Protein AF-A0AAV5LL28-F1 (afdb_monomer_lite)

InterPro domains:
  IPR003663 Sugar/inositol transporter [PR00171] (11-30)
  IPR003663 Sugar/inositol transporter [PR00171] (141-151)
  IPR005828 Major facilitator, sugar transporter-like [PF00083] (43-204)
  IPR005829 Sugar transporter, conserved site [PS00217] (16-41)
  IPR020846 Major facilitator superfamily domain [PS50850] (1-212)
  IPR036259 MFS transporter superfamily [G3DSA:1.20.1250.20] (1-43)
  IPR036259 MFS transporter superfamily [G3DSA:1.20.1250.20] (44-212)
  IPR036259 MFS transporter superfamily [SSF103473] (1-207)
  IPR050814 Myo-inositol Transporter [PTHR48020] (42-207)

Secondary structure (DSSP, 8-state):
----SSHHHHHHHHHHHHHHHHHHHHHHHHHHHHTS-GGGTTHHHHHHHHHHHHHHHHHHHHHHHSPPPHHHHHHTT-HHHHHHHHTTTS-HHHHHHHHHHHHHHHHHHHHHTTT--TTHHHH-HHHHHHHHHHHHHHHHHHHTTHHHHHHHHHHHHHHTT---HHHHHHHHHHHHHHHHHHHHHHHHHHHHH-HHHHHHHHHHHHHHHT--

Sequence (212 aa):
MSVAPDPYVLILGRFFVGLGVGVASVTAPIYIAEALPSEVRGTWRCMLGFSAVPAAVIQFVLMLLLPEPPRWLLMKNDKNQVICVLSKIYDLSRLEDEIDHLTAASEEESQKKNEIRYFNVFRIKEIRIAYLAGAGLQAFQQLTGINTVMYYSPTIVQMAGFSSNQLVLLLSLVVAAMNAAETTVGIYLIDHVGWKKLARSSLSGAGYSHYL

Radius of gyration: 23.3 Å; chains: 1; bounding box: 59×39×53 Å

Foldseek 3Di:
DQDDPDPVCVVVVVVVVLVVCVCCLVVVVVVVCVVDDPPCNVVVVVVSCVVVVCVVVVVVVVVVVDDDDLLVCLVVVPVVVSLVNVVVPDPPVCSVVVVVVSNVVSVVSVVVSVPDDPVCCVVPPVSVVVVCVVVVLVVVVVVLVVVVCLVCQLVVVVVVPDPDSVVSVVSSVVVVVVVVVVVVVVVVCCVVPNPVVVSVVVVVVSVVVVVD

pLDDT: mean 71.32, std 11.2, range [33.09, 86.56]

Organism: NCBI:txid152421

Structure (mmCIF, N/CA/C/O backbone):
data_AF-A0AAV5LL28-F1
#
_entry.id   AF-A0AAV5LL28-F1
#
loop_
_atom_site.group_PDB
_atom_site.id
_atom_site.type_symbol
_atom_site.label_atom_id
_atom_site.label_alt_id
_atom_site.label_comp_id
_atom_site.label_asym_id
_atom_site.label_entity_id
_atom_site.label_seq_id
_atom_site.pdbx_PDB_ins_code
_atom_site.Cartn_x
_atom_site.Cartn_y
_atom_site.Cartn_z
_atom_site.occupancy
_atom_site.B_iso_or_equiv
_atom_site.auth_seq_id
_atom_site.auth_comp_id
_atom_site.auth_asym_id
_atom_site.auth_atom_id
_atom_site.pdbx_PDB_model_num
ATOM 1 N N . MET A 1 1 ? -7.578 6.109 11.986 1.00 33.09 1 MET A N 1
ATOM 2 C CA . MET A 1 1 ? -8.185 7.197 11.181 1.00 33.09 1 MET A CA 1
ATOM 3 C C . MET A 1 1 ? -9.214 7.968 12.021 1.00 33.09 1 MET A C 1
ATOM 5 O O . MET A 1 1 ? -10.338 8.162 11.587 1.00 33.09 1 MET A O 1
ATOM 9 N N . SER A 1 2 ? -8.852 8.394 13.237 1.00 33.22 2 SER A N 1
ATOM 10 C CA . SER A 1 2 ? -9.807 8.839 14.273 1.00 33.22 2 SER A CA 1
ATOM 11 C C . SER A 1 2 ? -9.785 10.345 14.573 1.00 33.22 2 SER A C 1
ATOM 13 O O . SER A 1 2 ? -10.426 10.788 15.522 1.00 33.22 2 SER A O 1
ATOM 15 N N . VAL A 1 3 ? -9.110 11.162 13.758 1.00 39.91 3 VAL A N 1
ATOM 16 C CA . VAL A 1 3 ? -9.091 12.624 13.935 1.00 39.91 3 VAL A CA 1
ATOM 17 C C . VAL A 1 3 ? -9.584 13.313 12.669 1.00 39.91 3 VAL A C 1
ATOM 19 O O . VAL A 1 3 ? -8.809 13.766 11.837 1.00 39.91 3 VAL A O 1
ATOM 22 N N . ALA A 1 4 ? -10.902 13.385 12.529 1.00 40.09 4 ALA A N 1
ATOM 23 C CA . ALA A 1 4 ? -11.546 14.415 11.730 1.00 40.09 4 ALA A CA 1
ATOM 24 C C . ALA A 1 4 ? -12.883 14.768 12.396 1.00 40.09 4 ALA A C 1
ATOM 26 O O . ALA A 1 4 ? -13.802 13.948 12.389 1.00 40.09 4 ALA A O 1
ATOM 27 N N . PRO A 1 5 ? -12.974 15.937 13.047 1.00 52.84 5 PRO A N 1
ATOM 28 C CA . PRO A 1 5 ? -14.227 16.438 13.607 1.00 52.84 5 PRO A CA 1
ATOM 29 C C . PRO A 1 5 ? -15.231 16.856 12.523 1.00 52.84 5 PRO A C 1
ATOM 31 O O . PRO A 1 5 ? -16.418 16.917 12.807 1.00 52.84 5 PRO A O 1
ATOM 34 N N . ASP A 1 6 ? -14.762 17.107 11.293 1.00 53.09 6 ASP A N 1
ATOM 35 C CA . ASP A 1 6 ? -15.529 17.775 10.241 1.00 53.09 6 ASP A CA 1
ATOM 36 C C . ASP A 1 6 ? -15.263 17.143 8.850 1.00 53.09 6 ASP A C 1
ATOM 38 O O . ASP A 1 6 ? -14.096 16.853 8.543 1.00 53.09 6 ASP A O 1
ATOM 42 N N . PRO A 1 7 ? -16.282 16.915 7.988 1.00 55.00 7 PRO A N 1
ATOM 43 C CA . PRO A 1 7 ? -16.114 16.344 6.643 1.00 55.00 7 PRO A CA 1
ATOM 44 C C . PRO A 1 7 ? -15.085 17.091 5.785 1.00 55.00 7 PRO A C 1
ATOM 46 O O . PRO A 1 7 ? -14.338 16.466 5.026 1.00 55.00 7 PRO A O 1
ATOM 49 N N . TYR A 1 8 ? -14.971 18.411 5.965 1.00 58.59 8 TYR A N 1
ATOM 50 C CA . TYR A 1 8 ? -13.988 19.235 5.262 1.00 58.59 8 TYR A CA 1
ATOM 51 C C . TYR A 1 8 ? -12.544 18.860 5.614 1.00 58.59 8 TYR A C 1
ATOM 53 O O . TYR A 1 8 ? -11.691 18.876 4.734 1.00 58.59 8 TYR A O 1
ATOM 61 N N . VAL A 1 9 ? -12.253 18.437 6.850 1.00 59.62 9 VAL A N 1
ATOM 62 C CA . VAL A 1 9 ? -10.896 18.033 7.269 1.00 59.62 9 VAL A CA 1
ATOM 63 C C . VAL A 1 9 ? -10.479 16.713 6.612 1.00 59.62 9 VAL A C 1
ATOM 65 O O . VAL A 1 9 ? -9.314 16.550 6.252 1.00 59.62 9 VAL A O 1
ATOM 68 N N . LEU A 1 10 ? -11.417 15.783 6.391 1.00 57.06 10 LEU A N 1
ATOM 69 C CA . LEU A 1 10 ? -11.147 14.537 5.656 1.00 57.06 10 LEU A CA 1
ATOM 70 C C . LEU A 1 10 ? -10.884 14.796 4.178 1.00 57.06 10 LEU A C 1
ATOM 72 O O . LEU A 1 10 ? -9.950 14.222 3.619 1.00 57.06 10 LEU A O 1
ATOM 76 N N . ILE A 1 11 ? -11.695 15.652 3.556 1.00 62.81 11 ILE A N 1
ATOM 77 C CA . ILE A 1 11 ? -11.536 16.026 2.148 1.00 62.81 11 ILE A CA 1
ATOM 78 C C . ILE A 1 11 ? -10.207 16.762 1.960 1.00 62.81 11 ILE A C 1
ATOM 80 O O . ILE A 1 11 ? -9.425 16.398 1.085 1.00 62.81 11 ILE A O 1
ATOM 84 N N . LEU A 1 12 ? -9.899 17.722 2.833 1.00 67.81 12 LEU A N 1
ATOM 85 C CA . LEU A 1 12 ? -8.657 18.490 2.804 1.00 67.81 12 LEU A CA 1
ATOM 86 C C . LEU A 1 12 ? -7.434 17.596 3.072 1.00 67.81 12 LEU A C 1
ATOM 88 O O . LEU A 1 12 ? -6.449 17.658 2.344 1.00 67.81 12 LEU A O 1
ATOM 92 N N . GLY A 1 13 ? -7.506 16.696 4.056 1.00 60.47 13 GLY A N 1
ATOM 93 C CA . GLY A 1 13 ? -6.438 15.737 4.345 1.00 60.47 13 GLY A CA 1
ATOM 94 C C . GLY A 1 13 ? -6.184 14.767 3.189 1.00 60.47 13 GLY A C 1
ATOM 95 O O . GLY A 1 13 ? -5.036 14.520 2.830 1.00 60.47 13 GLY A O 1
ATOM 96 N N . ARG A 1 14 ? -7.243 14.259 2.550 1.00 61.41 14 ARG A N 1
ATOM 97 C CA . ARG A 1 14 ? -7.135 13.403 1.356 1.00 61.41 14 ARG A CA 1
ATOM 98 C C . ARG A 1 14 ? -6.618 14.166 0.143 1.00 61.41 14 ARG A C 1
ATOM 100 O O . ARG A 1 14 ? -5.848 13.598 -0.623 1.00 61.41 14 ARG A O 1
ATOM 107 N N . PHE A 1 15 ? -6.974 15.440 0.006 1.00 65.75 15 PHE A N 1
ATOM 108 C CA . PHE A 1 15 ? -6.413 16.326 -1.005 1.00 65.75 15 PHE A CA 1
ATOM 109 C C . PHE A 1 15 ? -4.904 16.495 -0.808 1.00 65.75 15 PHE A C 1
ATOM 111 O O . PHE A 1 15 ? -4.151 16.238 -1.737 1.00 65.75 15 PHE A O 1
ATOM 118 N N . PHE A 1 16 ? -4.435 16.810 0.403 1.00 62.06 16 PHE A N 1
ATOM 119 C CA . PHE A 1 16 ? -3.000 16.959 0.679 1.00 62.06 16 PHE A CA 1
ATOM 120 C C . PHE A 1 16 ? -2.216 15.647 0.587 1.00 62.06 16 PHE A C 1
ATOM 122 O O . PHE A 1 16 ? -1.089 15.655 0.098 1.00 62.06 16 PHE A O 1
ATOM 129 N N . VAL A 1 17 ? -2.794 14.514 0.997 1.00 58.84 17 VAL A N 1
ATOM 130 C CA . VAL A 1 17 ? -2.169 13.193 0.813 1.00 58.84 17 VAL A CA 1
ATOM 131 C C . VAL A 1 17 ? -2.107 12.828 -0.669 1.00 58.84 17 VAL A C 1
ATOM 133 O O . VAL A 1 17 ? -1.062 12.390 -1.137 1.00 58.84 17 VAL A O 1
ATOM 136 N N . GLY A 1 18 ? -3.180 13.061 -1.428 1.00 55.38 18 GLY A N 1
ATOM 137 C CA . GLY A 1 18 ? -3.201 12.851 -2.876 1.00 55.38 18 GLY A CA 1
ATOM 138 C C . GLY A 1 18 ? -2.215 13.758 -3.611 1.00 55.38 18 GLY A C 1
ATOM 139 O O . GLY A 1 18 ? -1.526 13.306 -4.519 1.00 55.38 18 GLY A O 1
ATOM 140 N N . LEU A 1 19 ? -2.077 15.008 -3.168 1.00 57.97 19 LEU A N 1
ATOM 141 C CA . LEU A 1 19 ? -1.117 15.970 -3.702 1.00 57.97 19 LEU A CA 1
ATOM 142 C C . LEU A 1 19 ? 0.317 15.571 -3.326 1.00 57.97 19 LEU A C 1
ATOM 144 O O . LEU A 1 19 ? 1.189 15.602 -4.180 1.00 57.97 19 LEU A O 1
ATOM 148 N N . GLY A 1 20 ? 0.561 15.103 -2.101 1.00 53.88 20 GLY A N 1
ATOM 149 C CA . GLY A 1 20 ? 1.867 14.607 -1.663 1.00 53.88 20 GLY A CA 1
ATOM 150 C C . GLY A 1 20 ? 2.304 13.336 -2.395 1.00 53.88 20 GLY A C 1
ATOM 151 O O . GLY A 1 20 ? 3.442 13.254 -2.847 1.00 53.88 20 GLY A O 1
ATOM 152 N N . VAL A 1 21 ? 1.395 12.373 -2.579 1.00 58.25 21 VAL A N 1
ATOM 153 C CA . VAL A 1 21 ? 1.646 11.157 -3.370 1.00 58.25 21 VAL A CA 1
ATOM 154 C C . VAL A 1 21 ? 1.821 11.504 -4.849 1.00 58.25 21 VAL A C 1
ATOM 156 O O . VAL A 1 21 ? 2.744 10.999 -5.480 1.00 58.25 21 VAL A O 1
ATOM 159 N N . GLY A 1 22 ? 0.998 12.403 -5.392 1.00 53.09 22 GLY A N 1
ATOM 160 C CA . GLY A 1 22 ? 1.100 12.870 -6.774 1.00 53.09 22 GLY A CA 1
ATOM 161 C C . GLY A 1 22 ? 2.408 13.612 -7.045 1.00 53.09 22 GLY A C 1
ATOM 162 O O . GLY A 1 22 ? 3.086 13.318 -8.023 1.00 53.09 22 GLY A O 1
ATOM 163 N N . VAL A 1 23 ? 2.816 14.513 -6.149 1.00 52.59 23 VAL A N 1
ATOM 164 C CA . VAL A 1 23 ? 4.097 15.220 -6.240 1.00 52.59 23 VAL A CA 1
ATOM 165 C C . VAL A 1 23 ? 5.253 14.239 -6.069 1.00 52.59 23 VAL A C 1
ATOM 167 O O . VAL A 1 23 ? 6.125 14.216 -6.921 1.00 52.59 23 VAL A O 1
ATOM 170 N N . ALA A 1 24 ? 5.251 13.350 -5.072 1.00 54.34 24 ALA A N 1
ATOM 171 C CA . ALA A 1 24 ? 6.333 12.374 -4.893 1.00 54.34 24 ALA A CA 1
ATOM 172 C C . ALA A 1 24 ? 6.470 11.416 -6.091 1.00 54.34 24 ALA A C 1
ATOM 174 O O . ALA A 1 24 ? 7.582 11.151 -6.551 1.00 54.34 24 ALA A O 1
ATOM 175 N N . SER A 1 25 ? 5.342 10.955 -6.638 1.00 54.22 25 SER A N 1
ATOM 176 C CA . SER A 1 25 ? 5.299 10.065 -7.802 1.00 54.22 25 SER A CA 1
ATOM 177 C C . SER A 1 25 ? 5.735 10.742 -9.102 1.00 54.22 25 SER A C 1
ATOM 179 O O . SER A 1 25 ? 6.060 10.043 -10.059 1.00 54.22 25 SER A O 1
ATOM 181 N N . VAL A 1 26 ? 5.722 12.074 -9.165 1.00 52.19 26 VAL A N 1
ATOM 182 C CA . VAL A 1 26 ? 6.120 12.845 -10.350 1.00 52.19 26 VAL A CA 1
ATOM 183 C C . VAL A 1 26 ? 7.543 13.386 -10.177 1.00 52.19 26 VAL A C 1
ATOM 185 O O . VAL A 1 26 ? 8.357 13.264 -11.086 1.00 52.19 26 VAL A O 1
ATOM 188 N N . THR A 1 27 ? 7.894 13.893 -8.994 1.00 49.06 27 THR A N 1
ATOM 189 C CA . THR A 1 27 ? 9.203 14.479 -8.674 1.00 49.06 27 THR A CA 1
ATOM 190 C C . THR A 1 27 ? 10.322 13.442 -8.619 1.00 49.06 27 THR A C 1
ATOM 192 O O . THR A 1 27 ? 11.396 13.715 -9.146 1.00 49.06 27 THR A O 1
ATOM 195 N N . ALA A 1 28 ? 10.098 12.257 -8.039 1.00 56.06 28 ALA A N 1
ATOM 196 C CA . ALA A 1 28 ? 11.136 11.222 -7.964 1.00 56.06 28 ALA A CA 1
ATOM 197 C C . ALA A 1 28 ? 11.617 10.759 -9.358 1.00 56.06 28 ALA A C 1
ATOM 199 O O . ALA A 1 28 ? 12.820 10.812 -9.619 1.00 56.06 28 ALA A O 1
ATOM 200 N N . PRO A 1 29 ? 10.729 10.392 -10.300 1.00 52.59 29 PRO A N 1
ATOM 201 C CA . PRO A 1 29 ? 11.152 10.054 -11.656 1.00 52.59 29 PRO A CA 1
ATOM 202 C C . PRO A 1 29 ? 11.583 11.271 -12.493 1.00 52.59 29 PRO A C 1
ATOM 204 O O . PRO A 1 29 ? 12.440 11.097 -13.351 1.00 52.59 29 PRO A O 1
ATOM 207 N N . ILE A 1 30 ? 11.086 12.494 -12.233 1.00 55.09 30 ILE A N 1
ATOM 208 C CA . ILE A 1 30 ? 11.619 13.731 -12.853 1.00 55.09 30 ILE A CA 1
ATOM 209 C C . ILE A 1 30 ? 13.093 13.934 -12.502 1.00 55.09 30 ILE A C 1
ATOM 211 O O . ILE A 1 30 ? 13.897 14.171 -13.397 1.00 55.09 30 ILE A O 1
ATOM 215 N N . TYR A 1 31 ? 13.455 13.822 -11.222 1.00 55.94 31 TYR A N 1
ATOM 216 C CA . TYR A 1 31 ? 14.841 13.989 -10.775 1.00 55.94 31 TYR A CA 1
ATOM 217 C C . TYR A 1 31 ? 15.765 12.942 -11.407 1.00 55.94 31 TYR A C 1
ATOM 219 O O . TYR A 1 31 ? 16.869 13.260 -11.842 1.00 55.94 31 TYR A O 1
ATOM 227 N N . ILE A 1 32 ? 15.286 11.698 -11.514 1.00 54.50 32 ILE A N 1
ATOM 228 C CA . ILE A 1 32 ? 15.994 10.617 -12.211 1.00 54.50 32 ILE A CA 1
ATOM 229 C C . ILE A 1 32 ? 16.093 10.920 -13.721 1.00 54.50 32 ILE A C 1
ATOM 231 O O . ILE A 1 32 ? 17.108 10.619 -14.342 1.00 54.50 32 ILE A O 1
ATOM 235 N N . ALA A 1 33 ? 15.085 11.565 -14.313 1.00 47.50 33 ALA A N 1
ATOM 236 C CA . ALA A 1 33 ? 15.040 11.914 -15.732 1.00 47.50 33 ALA A CA 1
ATOM 237 C C . ALA A 1 33 ? 15.864 13.147 -16.126 1.00 47.50 33 ALA A C 1
ATOM 239 O O . ALA A 1 33 ? 16.310 13.236 -17.271 1.00 47.50 33 ALA A O 1
ATOM 240 N N . GLU A 1 34 ? 16.105 14.089 -15.215 1.00 50.31 34 GLU A N 1
ATOM 241 C CA . GLU A 1 34 ? 17.041 15.195 -15.453 1.00 50.31 34 GLU A CA 1
ATOM 242 C C . GLU A 1 34 ? 18.498 14.721 -15.501 1.00 50.31 34 GLU A C 1
ATOM 244 O O . GLU A 1 34 ? 19.316 15.348 -16.173 1.00 50.31 34 GLU A O 1
ATOM 249 N N . ALA A 1 35 ? 18.790 13.575 -14.881 1.00 56.34 35 ALA A N 1
ATOM 250 C CA . ALA A 1 35 ? 20.071 12.887 -14.986 1.00 56.34 35 ALA A CA 1
ATOM 251 C C . ALA A 1 35 ? 20.209 12.012 -16.256 1.00 56.34 35 ALA A C 1
ATOM 253 O O . ALA A 1 35 ? 21.285 11.460 -16.488 1.00 56.34 35 ALA A O 1
ATOM 254 N N . LEU A 1 36 ? 19.156 11.873 -17.081 1.00 53.44 36 LEU A N 1
ATOM 255 C CA . LEU A 1 36 ? 19.140 11.022 -18.281 1.00 53.44 36 LEU A CA 1
ATOM 256 C C . LEU A 1 36 ? 19.364 11.815 -19.595 1.00 53.44 36 LEU A C 1
ATOM 258 O O . LEU A 1 36 ? 18.988 12.988 -1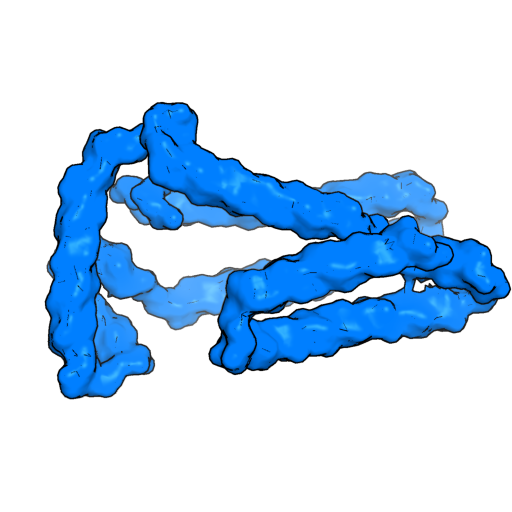9.685 1.00 53.44 36 LEU A O 1
ATOM 262 N N . PRO A 1 37 ? 19.936 11.184 -20.647 1.00 52.62 37 PRO A N 1
ATOM 263 C CA . PRO A 1 37 ? 20.193 11.817 -21.947 1.00 52.62 37 PRO A CA 1
ATOM 264 C C . PRO A 1 37 ? 18.930 12.383 -22.624 1.00 52.62 37 PRO A C 1
ATOM 266 O O . PRO A 1 37 ? 17.826 11.857 -22.478 1.00 52.62 37 PRO A O 1
ATOM 269 N N . SER A 1 38 ? 19.096 13.450 -23.412 1.00 57.09 38 SER A N 1
ATOM 270 C CA . SER A 1 38 ? 18.018 14.279 -23.983 1.00 57.09 38 SER A CA 1
ATOM 271 C C . SER A 1 38 ? 17.027 13.551 -24.906 1.00 57.09 38 SER A C 1
ATOM 273 O O . SER A 1 38 ? 15.897 14.019 -25.049 1.00 57.09 38 SER A O 1
ATOM 275 N N . GLU A 1 39 ? 17.397 12.410 -25.493 1.00 60.84 39 GLU A N 1
ATOM 276 C CA . GLU A 1 39 ? 16.595 11.701 -26.504 1.00 60.84 39 GLU A CA 1
ATOM 277 C C . GLU A 1 39 ? 15.346 10.987 -25.951 1.00 60.84 39 GLU A C 1
ATOM 279 O O . GLU A 1 39 ? 14.383 10.774 -26.682 1.00 60.84 39 GLU A O 1
ATOM 284 N N . VAL A 1 40 ? 15.299 10.668 -24.651 1.00 59.56 40 VAL A N 1
ATOM 285 C CA . VAL A 1 40 ? 14.181 9.921 -24.028 1.00 59.56 40 VAL A CA 1
ATOM 286 C C . VAL A 1 40 ? 13.217 10.795 -23.218 1.00 59.56 40 VAL A C 1
ATOM 288 O O . VAL A 1 40 ? 12.250 10.286 -22.646 1.00 59.56 40 VAL A O 1
ATOM 291 N N . ARG A 1 41 ? 13.424 12.122 -23.186 1.00 58.19 41 ARG A N 1
ATOM 292 C CA . ARG A 1 41 ? 12.689 13.052 -22.303 1.00 58.19 41 ARG A CA 1
ATOM 293 C C . ARG A 1 41 ? 11.164 13.093 -22.505 1.00 58.19 41 ARG A C 1
ATOM 295 O O . ARG A 1 41 ? 10.443 13.455 -21.578 1.00 58.19 41 ARG A O 1
ATOM 302 N N . GLY A 1 42 ? 10.658 12.764 -23.693 1.00 62.12 42 GLY A N 1
ATOM 303 C CA . GLY A 1 42 ? 9.214 12.728 -23.964 1.00 62.12 42 GLY A CA 1
ATOM 304 C C . GLY A 1 42 ? 8.539 11.447 -23.463 1.00 62.12 42 GLY A C 1
ATOM 305 O O . GLY A 1 42 ? 7.472 11.494 -22.852 1.00 62.12 42 GLY A O 1
ATOM 306 N N . THR A 1 43 ? 9.194 10.305 -23.664 1.00 64.44 43 THR A N 1
ATOM 307 C CA . THR A 1 43 ? 8.623 8.970 -23.448 1.00 64.44 43 THR A CA 1
ATOM 308 C C . THR A 1 43 ? 8.374 8.662 -21.970 1.00 64.44 43 THR A C 1
ATOM 310 O O . THR A 1 43 ? 7.328 8.111 -21.629 1.00 64.44 43 THR A O 1
ATOM 313 N N . TRP A 1 44 ? 9.266 9.077 -21.063 1.00 66.00 44 TRP A N 1
ATOM 314 C CA . TRP A 1 44 ? 9.088 8.818 -19.624 1.00 66.00 44 TRP A CA 1
ATOM 315 C C . TRP A 1 44 ? 7.932 9.632 -19.016 1.00 66.00 44 TRP A C 1
ATOM 317 O O . TRP A 1 44 ? 7.212 9.130 -18.153 1.00 66.00 44 TRP A O 1
ATOM 327 N N . ARG A 1 45 ? 7.686 10.860 -19.506 1.00 69.12 45 ARG A N 1
ATOM 328 C CA . ARG A 1 45 ? 6.540 11.686 -19.075 1.00 69.12 45 ARG A CA 1
ATOM 329 C C . ARG A 1 45 ? 5.223 11.013 -19.438 1.00 69.12 45 ARG A C 1
ATOM 331 O O . ARG A 1 45 ? 4.302 10.989 -18.624 1.00 69.12 45 ARG A O 1
ATOM 338 N N . CYS A 1 46 ? 5.152 10.435 -20.637 1.00 68.38 46 CYS A N 1
ATOM 339 C CA . CYS A 1 46 ? 4.003 9.654 -21.081 1.00 68.38 46 CYS A CA 1
ATOM 340 C C . CYS A 1 4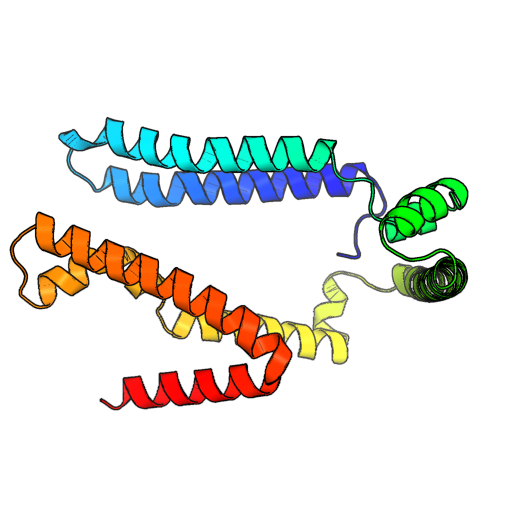6 ? 3.816 8.378 -20.246 1.00 68.38 46 CYS A C 1
ATOM 342 O O . CYS A 1 46 ? 2.684 8.076 -19.886 1.00 68.38 46 CYS A O 1
ATOM 344 N N . MET A 1 47 ? 4.893 7.674 -19.872 1.00 64.12 47 MET A N 1
ATOM 345 C CA . MET A 1 47 ? 4.816 6.494 -18.992 1.00 64.12 47 MET A CA 1
ATOM 346 C C . MET A 1 47 ? 4.250 6.834 -17.604 1.00 64.12 47 MET A C 1
ATOM 348 O O . MET A 1 47 ? 3.379 6.123 -17.102 1.00 64.12 47 MET A O 1
ATOM 352 N N . LEU A 1 48 ? 4.680 7.947 -17.000 1.00 67.12 48 LEU A N 1
ATOM 353 C CA . LEU A 1 48 ? 4.126 8.401 -15.719 1.00 67.12 48 LEU A CA 1
ATOM 354 C C . LEU A 1 48 ? 2.677 8.859 -15.843 1.00 67.12 48 LEU A C 1
ATOM 356 O O . LEU A 1 48 ? 1.852 8.493 -15.011 1.00 67.12 48 LEU A O 1
ATOM 360 N N . GLY A 1 49 ? 2.357 9.627 -16.888 1.00 69.56 49 GLY A N 1
ATOM 361 C CA . GLY A 1 49 ? 0.986 10.051 -17.164 1.00 69.56 49 GLY A CA 1
ATOM 362 C C . GLY A 1 49 ? 0.054 8.854 -17.347 1.00 69.56 49 GLY A C 1
ATOM 363 O O . GLY A 1 49 ? -1.027 8.825 -16.768 1.00 69.56 49 GLY A O 1
ATOM 364 N N . PHE A 1 50 ? 0.501 7.824 -18.065 1.00 72.69 50 PHE A N 1
ATOM 365 C CA . PHE A 1 50 ? -0.262 6.596 -18.268 1.00 72.69 50 PHE A CA 1
ATOM 366 C C . PHE A 1 50 ? -0.493 5.797 -16.978 1.00 72.69 50 PHE A C 1
ATOM 368 O O . PHE A 1 50 ? -1.512 5.133 -16.875 1.00 72.69 50 PHE A O 1
ATOM 375 N N . SER A 1 51 ? 0.399 5.866 -15.985 1.00 66.38 51 SER A N 1
ATOM 376 C CA . SER A 1 51 ? 0.185 5.229 -14.673 1.00 66.38 51 SER A CA 1
ATOM 377 C C . SER A 1 51 ? -0.694 6.084 -13.745 1.00 66.38 51 SER A C 1
ATOM 379 O O . SER A 1 51 ? -1.615 5.587 -13.093 1.00 66.38 51 SER A O 1
ATOM 381 N N . ALA A 1 52 ? -0.463 7.399 -13.727 1.00 72.19 52 ALA A N 1
ATOM 382 C CA . ALA A 1 52 ? -1.165 8.328 -12.847 1.00 72.19 52 ALA A CA 1
ATOM 383 C C . ALA A 1 52 ? -2.624 8.565 -13.264 1.00 72.19 52 ALA A C 1
ATOM 385 O O . ALA A 1 52 ? -3.489 8.713 -12.401 1.00 72.19 52 ALA A O 1
ATOM 386 N N . VAL A 1 53 ? -2.917 8.595 -14.570 1.00 75.38 53 VAL A N 1
ATOM 387 C CA . VAL A 1 53 ? -4.267 8.878 -15.082 1.00 75.38 53 VAL A CA 1
ATOM 388 C C . VAL A 1 53 ? -5.269 7.788 -14.682 1.00 75.38 53 VAL A C 1
ATOM 390 O O . VAL A 1 53 ? -6.277 8.144 -14.078 1.00 75.38 53 VAL A O 1
ATOM 393 N N . PRO A 1 54 ? -5.027 6.483 -14.909 1.00 73.25 54 PRO A N 1
ATOM 394 C CA . PRO A 1 54 ? -5.913 5.430 -14.429 1.00 73.25 54 PRO A CA 1
ATOM 395 C C . PRO A 1 54 ? -6.033 5.439 -12.911 1.00 73.25 54 PRO A C 1
ATOM 397 O O . PRO A 1 54 ? -7.142 5.322 -12.409 1.00 73.25 54 PRO A O 1
ATOM 400 N N . ALA A 1 55 ? -4.936 5.642 -12.172 1.00 72.94 55 ALA A N 1
ATOM 401 C CA . ALA A 1 55 ? -4.992 5.707 -10.714 1.00 72.94 55 ALA A CA 1
ATOM 402 C C . ALA A 1 55 ? -5.908 6.843 -10.235 1.00 72.94 55 ALA A C 1
ATOM 404 O O . ALA A 1 55 ? -6.779 6.613 -9.402 1.00 72.94 55 ALA A O 1
ATOM 405 N N . ALA A 1 56 ? -5.771 8.046 -10.795 1.00 75.19 56 ALA A N 1
ATOM 406 C CA . ALA A 1 56 ? -6.599 9.191 -10.433 1.00 75.19 56 ALA A CA 1
ATOM 407 C C . ALA A 1 56 ? -8.055 9.024 -10.886 1.00 75.19 56 ALA A C 1
ATOM 409 O O . ALA A 1 56 ? -8.967 9.285 -10.105 1.00 75.19 56 ALA A O 1
ATOM 410 N N . VAL A 1 57 ? -8.283 8.567 -12.120 1.00 77.38 57 VAL A N 1
ATOM 411 C CA . VAL A 1 57 ? -9.629 8.385 -12.682 1.00 77.38 57 VAL A CA 1
ATOM 412 C C . VAL A 1 57 ? -10.365 7.270 -11.952 1.00 77.38 57 VAL A C 1
ATOM 414 O O . VAL A 1 57 ? -11.482 7.492 -11.496 1.00 77.38 57 VAL A O 1
ATOM 417 N N . ILE A 1 58 ? -9.744 6.101 -11.784 1.00 76.56 58 ILE A N 1
ATOM 418 C CA . ILE A 1 58 ? -10.344 4.978 -11.059 1.00 76.56 58 ILE A CA 1
ATOM 419 C C . ILE A 1 58 ? -10.599 5.393 -9.615 1.00 76.56 58 ILE A C 1
ATOM 421 O O . ILE A 1 58 ? -11.724 5.240 -9.165 1.00 76.56 58 ILE A O 1
ATOM 425 N N . GLN A 1 59 ? -9.625 5.981 -8.911 1.00 75.94 59 GLN A N 1
ATOM 426 C CA . GLN A 1 59 ? -9.812 6.436 -7.529 1.00 75.94 59 GLN A CA 1
ATOM 427 C C . GLN A 1 59 ? -10.952 7.455 -7.400 1.00 75.94 59 GLN A C 1
ATOM 429 O O . GLN A 1 59 ? -11.755 7.364 -6.471 1.00 75.94 59 GLN A O 1
ATOM 434 N N . PHE A 1 60 ? -11.026 8.423 -8.316 1.00 75.75 60 PHE A N 1
ATOM 435 C CA . PHE A 1 60 ? -12.066 9.446 -8.314 1.00 75.75 60 PHE A CA 1
ATOM 436 C C . PHE A 1 60 ? -13.445 8.834 -8.571 1.00 75.75 60 PHE A C 1
ATOM 438 O O . PHE A 1 60 ? -14.372 9.074 -7.803 1.00 75.75 60 PHE A O 1
ATOM 445 N N . VAL A 1 61 ? -13.567 7.981 -9.590 1.00 79.88 61 VAL A N 1
ATOM 446 C CA . VAL A 1 61 ? -14.814 7.277 -9.911 1.00 79.88 61 VAL A CA 1
ATOM 447 C C . VAL A 1 61 ? -15.231 6.360 -8.759 1.00 79.88 61 VAL A C 1
ATOM 449 O O . VAL A 1 61 ? -16.379 6.409 -8.331 1.00 79.88 61 VAL A O 1
ATOM 452 N N . LEU A 1 62 ? -14.310 5.581 -8.185 1.00 73.25 62 LEU A N 1
ATOM 453 C CA . LEU A 1 62 ? -14.611 4.685 -7.066 1.00 73.25 62 LEU A CA 1
ATOM 454 C C . LEU A 1 62 ? -15.086 5.457 -5.832 1.00 73.25 62 LEU A C 1
ATOM 456 O O . LEU A 1 62 ? -16.001 5.003 -5.155 1.00 73.25 62 LEU A O 1
ATOM 460 N N . MET A 1 63 ? -14.525 6.639 -5.559 1.00 73.38 63 MET A N 1
ATOM 461 C CA . MET A 1 63 ? -15.029 7.492 -4.479 1.00 73.38 63 MET A CA 1
ATOM 462 C C . MET A 1 63 ? -16.447 8.004 -4.721 1.00 73.38 63 MET A C 1
ATOM 464 O O . MET A 1 63 ? -17.162 8.212 -3.747 1.00 73.38 63 MET A O 1
ATOM 468 N N . LEU A 1 64 ? -16.860 8.198 -5.976 1.00 76.19 64 LEU A N 1
ATOM 469 C CA . LEU A 1 64 ? -18.238 8.583 -6.291 1.00 76.19 64 LEU A CA 1
ATOM 470 C C . LEU A 1 64 ? -19.216 7.408 -6.153 1.00 76.19 64 LEU A C 1
ATOM 472 O O . LEU A 1 64 ? -20.390 7.631 -5.873 1.00 76.19 64 LEU A O 1
ATOM 476 N N . LEU A 1 65 ? -18.748 6.171 -6.354 1.00 79.94 65 LEU A N 1
ATOM 477 C CA . LEU A 1 65 ? -19.587 4.969 -6.290 1.00 79.94 65 LEU A CA 1
ATOM 478 C C . LEU A 1 65 ? -19.668 4.351 -4.886 1.00 79.94 65 LEU A C 1
ATOM 480 O O . LEU A 1 65 ? -20.648 3.664 -4.589 1.00 79.94 65 LEU A O 1
ATOM 484 N N . LEU A 1 66 ? -18.658 4.546 -4.031 1.00 76.88 66 LEU A N 1
ATOM 485 C CA . LEU A 1 66 ? -18.651 3.952 -2.695 1.00 76.88 66 LEU A CA 1
ATOM 486 C C . LEU A 1 66 ? -19.567 4.729 -1.735 1.00 76.88 66 LEU A C 1
ATOM 488 O O . LEU A 1 66 ? -19.372 5.933 -1.555 1.00 76.88 66 LEU A O 1
ATOM 492 N N . PRO A 1 67 ? -20.520 4.052 -1.065 1.00 71.88 67 PRO A N 1
ATOM 493 C CA . PRO A 1 67 ? -21.311 4.679 -0.018 1.00 71.88 67 PRO A CA 1
ATOM 494 C C . PRO A 1 67 ? -20.423 5.099 1.157 1.00 71.88 67 PRO A C 1
ATOM 496 O O . PRO A 1 67 ? -19.354 4.529 1.403 1.00 71.88 67 PRO A O 1
ATOM 499 N N . GLU A 1 68 ? -20.885 6.101 1.900 1.00 76.38 68 GLU A N 1
ATOM 500 C CA . GLU A 1 68 ? -20.180 6.597 3.077 1.00 76.38 68 GLU A CA 1
ATOM 501 C C . GLU A 1 68 ? -19.985 5.479 4.116 1.00 76.38 68 GLU A C 1
ATOM 503 O O . GLU A 1 68 ? -20.851 4.615 4.291 1.00 76.38 68 GLU A O 1
ATOM 508 N N . PRO A 1 69 ? -18.836 5.458 4.817 1.00 77.50 69 PRO A N 1
ATOM 509 C CA . PRO A 1 69 ? -18.532 4.388 5.750 1.00 77.50 69 PRO A CA 1
ATOM 510 C C . PRO A 1 69 ? -19.533 4.390 6.917 1.00 77.50 69 PRO A C 1
ATOM 512 O O . PRO A 1 69 ? -19.793 5.442 7.509 1.00 77.50 69 PRO A O 1
ATOM 515 N N . PRO A 1 70 ? -20.033 3.218 7.340 1.00 73.62 70 PRO A N 1
ATOM 516 C CA . PRO A 1 70 ? -21.141 3.140 8.290 1.00 73.62 70 PRO A CA 1
ATOM 517 C C . PRO A 1 70 ? -20.828 3.711 9.673 1.00 73.62 70 PRO A C 1
ATOM 519 O O . PRO A 1 70 ? -21.698 4.290 10.311 1.00 73.62 70 PRO A O 1
ATOM 522 N N . ARG A 1 71 ? -19.566 3.644 10.115 1.00 76.25 71 ARG A N 1
ATOM 523 C CA . ARG A 1 71 ? -19.128 4.268 11.378 1.00 76.25 71 ARG A CA 1
ATOM 524 C C . ARG A 1 71 ? -19.327 5.783 11.377 1.00 76.25 71 ARG A C 1
ATOM 526 O O . ARG A 1 71 ? -19.645 6.369 12.401 1.00 76.25 71 ARG A O 1
ATOM 533 N N . TRP A 1 72 ? -19.143 6.425 10.227 1.00 75.06 72 TRP A N 1
ATOM 534 C CA . TRP A 1 72 ? -19.355 7.863 10.102 1.00 75.06 72 TRP A CA 1
ATOM 535 C C . TRP A 1 72 ? -20.849 8.212 10.082 1.00 75.06 72 TRP A C 1
ATOM 537 O O . TRP A 1 72 ? -21.247 9.209 10.680 1.00 75.06 72 TRP A O 1
ATOM 547 N N . LEU A 1 73 ? -21.684 7.366 9.467 1.00 76.88 73 LEU A N 1
ATOM 548 C CA . LEU A 1 73 ? -23.144 7.516 9.495 1.00 76.88 73 LEU A CA 1
ATOM 549 C C . LEU A 1 73 ? -23.705 7.347 10.920 1.00 76.88 73 LEU A C 1
ATOM 551 O O . LEU A 1 73 ? -24.573 8.118 11.330 1.00 76.88 73 LEU A O 1
ATOM 555 N N . LEU A 1 74 ? -23.134 6.429 11.711 1.00 76.38 74 LEU A N 1
ATOM 556 C CA . LEU A 1 74 ? -23.438 6.275 13.141 1.00 76.38 74 LEU A CA 1
ATOM 557 C C . LEU A 1 74 ? -23.098 7.537 13.945 1.00 76.38 74 LEU A C 1
ATOM 559 O O . LEU A 1 74 ? -23.904 7.980 14.757 1.00 76.38 74 LEU A O 1
ATOM 563 N N . MET A 1 75 ? -21.960 8.185 13.668 1.00 70.19 75 MET A N 1
ATOM 564 C CA . MET A 1 75 ? -21.599 9.452 14.322 1.00 70.19 75 MET A CA 1
ATOM 565 C C . MET A 1 75 ? -22.573 10.599 14.014 1.00 70.19 75 MET A C 1
ATOM 567 O O . MET A 1 75 ? -22.714 11.514 14.824 1.00 70.19 75 MET A O 1
ATOM 571 N N . LYS A 1 76 ? -23.23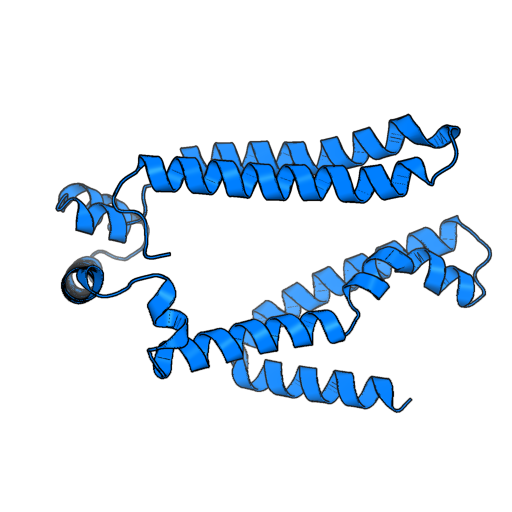7 10.571 12.853 1.00 76.25 76 LYS A N 1
ATOM 572 C CA . LYS A 1 76 ? -24.284 11.536 12.483 1.00 76.25 76 LYS A CA 1
ATOM 573 C C . LYS A 1 76 ? -25.665 11.193 13.045 1.00 76.25 76 LYS A C 1
ATOM 575 O O . LYS A 1 76 ? -26.596 11.969 12.849 1.00 76.25 76 LYS A O 1
ATOM 580 N N . ASN A 1 77 ? -25.790 10.067 13.749 1.00 74.25 77 ASN A N 1
ATOM 581 C CA . ASN A 1 77 ? -27.040 9.558 14.311 1.00 74.25 77 ASN A CA 1
ATOM 582 C C . ASN A 1 77 ? -28.126 9.270 13.248 1.00 74.25 77 ASN A C 1
ATOM 584 O O . ASN A 1 77 ? -29.319 9.257 13.551 1.00 74.25 77 ASN A O 1
ATOM 588 N N . ASP A 1 78 ? -27.723 9.024 11.994 1.00 77.94 78 ASP A N 1
ATOM 589 C CA . ASP A 1 78 ? -28.640 8.727 10.887 1.00 77.94 78 ASP A CA 1
ATOM 590 C C . ASP A 1 78 ? -28.815 7.210 10.711 1.00 77.94 78 ASP A C 1
ATOM 592 O O . ASP A 1 78 ? -28.188 6.563 9.865 1.00 77.94 78 ASP A O 1
ATOM 596 N N . LYS A 1 79 ? -29.669 6.625 11.559 1.00 76.75 79 LYS A N 1
ATOM 597 C CA . LYS A 1 79 ? -29.887 5.169 11.631 1.00 76.75 79 LYS A CA 1
ATOM 598 C C . LYS A 1 79 ? -30.399 4.563 10.320 1.00 76.75 79 LYS A C 1
ATOM 600 O O . LYS A 1 79 ? -30.021 3.445 9.978 1.00 76.75 79 LYS A O 1
ATOM 605 N N . ASN A 1 80 ? -31.208 5.299 9.559 1.00 80.56 80 ASN A N 1
ATOM 606 C CA . ASN A 1 80 ? -31.799 4.796 8.316 1.00 80.56 80 ASN A CA 1
ATOM 607 C C . ASN A 1 80 ? -30.731 4.556 7.240 1.00 80.56 80 ASN A C 1
ATOM 609 O O . ASN A 1 80 ? -30.751 3.529 6.555 1.00 80.56 80 ASN A O 1
ATOM 613 N N . GLN A 1 81 ? -29.765 5.471 7.114 1.00 80.56 81 GLN A N 1
ATOM 614 C CA . GLN A 1 81 ? -28.662 5.311 6.164 1.00 80.56 81 GLN A CA 1
ATOM 615 C C . GLN A 1 81 ? -27.695 4.197 6.581 1.00 80.56 81 GLN A C 1
ATOM 617 O O . GLN A 1 81 ? -27.226 3.449 5.723 1.00 80.56 81 GLN A O 1
ATOM 622 N N . VAL A 1 82 ? -27.448 4.025 7.886 1.00 79.31 82 VAL A N 1
ATOM 623 C CA . VAL A 1 82 ? -26.626 2.918 8.411 1.00 79.31 82 VAL A CA 1
ATOM 624 C C . VAL A 1 82 ? -27.222 1.565 8.016 1.00 79.31 82 VAL A C 1
ATOM 626 O O . VAL A 1 82 ? -26.510 0.730 7.458 1.00 79.31 82 VAL A O 1
ATOM 629 N N . ILE A 1 83 ? -28.529 1.374 8.227 1.00 82.06 83 ILE A N 1
ATOM 630 C CA . ILE A 1 83 ? -29.250 0.143 7.859 1.00 82.06 83 ILE A CA 1
ATOM 631 C C . ILE A 1 83 ? -29.163 -0.107 6.343 1.00 82.06 83 ILE A C 1
ATOM 633 O O . ILE A 1 83 ? -28.901 -1.229 5.906 1.00 82.06 83 ILE A O 1
ATOM 637 N N . CYS A 1 84 ? -29.311 0.938 5.522 1.00 84.31 84 CYS A N 1
ATOM 638 C CA . CYS A 1 84 ? -29.214 0.837 4.062 1.00 84.31 84 CYS A CA 1
ATOM 639 C C . CYS A 1 84 ? -27.812 0.413 3.582 1.00 84.31 84 CYS A C 1
ATOM 641 O O . CYS A 1 84 ? -27.686 -0.374 2.644 1.00 84.31 84 CYS A O 1
ATOM 643 N N . VAL A 1 85 ? -26.747 0.909 4.219 1.00 83.12 85 VAL A N 1
ATOM 644 C CA . VAL A 1 85 ? -25.367 0.561 3.846 1.00 83.12 85 VAL A CA 1
ATOM 645 C C . VAL A 1 85 ? -24.981 -0.827 4.358 1.00 83.12 85 VAL A C 1
ATOM 647 O O . VAL A 1 85 ? -24.399 -1.602 3.601 1.00 83.12 85 VAL A O 1
ATOM 650 N N . LEU A 1 86 ? -25.321 -1.174 5.603 1.00 81.19 86 LEU A N 1
ATOM 651 C CA . LEU A 1 86 ? -24.975 -2.483 6.168 1.00 81.19 86 LEU A CA 1
ATOM 652 C C . LEU A 1 86 ? -25.780 -3.630 5.555 1.00 81.19 86 LEU A C 1
ATOM 654 O O . LEU A 1 86 ? -25.221 -4.708 5.378 1.00 81.19 86 LEU A O 1
ATOM 658 N N . SER A 1 87 ? -27.044 -3.410 5.183 1.00 82.56 87 SER A N 1
ATOM 659 C CA . SER A 1 87 ? -27.868 -4.455 4.550 1.00 82.56 87 SER A CA 1
ATOM 660 C C . SER A 1 87 ? -27.350 -4.890 3.173 1.00 82.56 87 SER A C 1
ATOM 662 O O . SER A 1 87 ? -27.691 -5.967 2.700 1.00 82.56 87 SER A O 1
ATOM 664 N N . LYS A 1 88 ? -26.487 -4.088 2.531 1.00 81.56 88 LYS A N 1
ATOM 665 C CA . LYS A 1 88 ? -25.780 -4.472 1.295 1.00 81.56 88 LYS A CA 1
ATOM 666 C C . LYS A 1 88 ? -24.578 -5.390 1.537 1.00 81.56 88 LYS A C 1
ATOM 668 O O . LYS A 1 88 ? -24.040 -5.930 0.576 1.00 81.56 88 LYS A O 1
ATOM 673 N N . ILE A 1 89 ? -24.119 -5.504 2.783 1.00 81.25 89 ILE A N 1
ATOM 674 C CA . ILE A 1 89 ? -22.885 -6.205 3.165 1.00 81.25 89 ILE A CA 1
ATOM 675 C C . ILE A 1 89 ? -23.203 -7.447 4.010 1.00 81.25 89 ILE A C 1
ATOM 677 O O . ILE A 1 89 ? -22.538 -8.469 3.857 1.00 81.25 89 ILE A O 1
ATOM 681 N N . TYR A 1 90 ? -24.212 -7.368 4.881 1.00 78.62 90 TYR A N 1
ATOM 682 C CA . TYR A 1 90 ? -24.597 -8.420 5.820 1.00 78.62 90 TYR A CA 1
ATOM 683 C C . TYR A 1 90 ? -26.039 -8.887 5.598 1.00 78.62 90 TYR A C 1
ATOM 685 O O . TYR A 1 90 ? -26.912 -8.089 5.256 1.00 78.62 90 TYR A O 1
ATOM 693 N N . ASP A 1 91 ? -26.294 -10.171 5.859 1.00 83.88 91 ASP A N 1
ATOM 694 C CA . ASP A 1 91 ? -27.647 -10.733 5.886 1.00 83.88 91 ASP A CA 1
ATOM 695 C C . ASP A 1 91 ? -28.508 -10.098 6.991 1.00 83.88 91 ASP A C 1
ATOM 697 O O . ASP A 1 91 ? -28.021 -9.763 8.075 1.00 83.88 91 ASP A O 1
ATOM 701 N N . LEU A 1 92 ? -29.820 -10.008 6.735 1.00 75.06 92 LEU A N 1
ATOM 702 C CA . LEU A 1 92 ? -30.827 -9.408 7.626 1.00 75.06 92 LEU A CA 1
ATOM 703 C C . LEU A 1 92 ? -30.793 -9.947 9.067 1.00 75.06 92 LEU A C 1
ATOM 705 O O . LEU A 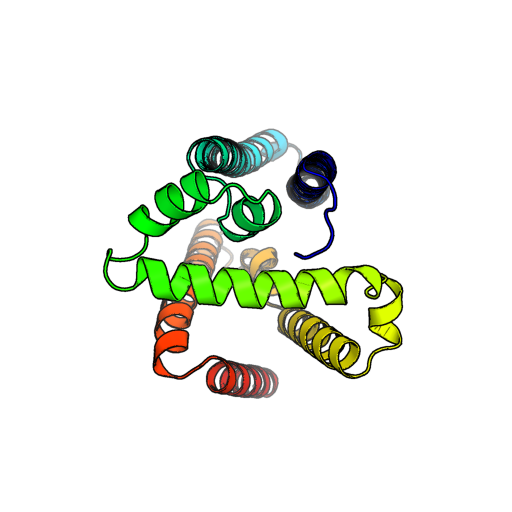1 92 ? -31.098 -9.203 9.989 1.00 75.06 92 LEU A O 1
ATOM 709 N N . SER A 1 93 ? -30.397 -11.206 9.275 1.00 75.62 93 SER A N 1
ATOM 710 C CA . SER A 1 93 ? -30.336 -11.832 10.603 1.00 75.62 93 SER A CA 1
ATOM 711 C C . SER A 1 93 ? -29.157 -11.378 11.469 1.00 75.62 93 SER A C 1
ATOM 713 O O . SER A 1 93 ? -29.248 -11.480 12.684 1.00 75.62 93 SER A O 1
ATOM 715 N N . ARG A 1 94 ? -28.058 -10.894 10.871 1.00 77.56 94 ARG A N 1
ATOM 716 C CA . ARG A 1 94 ? -26.875 -10.370 11.594 1.00 77.56 94 ARG A CA 1
ATOM 717 C C . ARG A 1 94 ? -26.802 -8.849 11.583 1.00 77.56 94 ARG A C 1
ATOM 719 O O . ARG A 1 94 ? -25.949 -8.271 12.247 1.00 77.56 94 ARG A O 1
ATOM 726 N N . LEU A 1 95 ? -27.667 -8.213 10.800 1.00 80.69 95 LEU A N 1
ATOM 727 C CA . LEU A 1 95 ? -27.685 -6.773 10.606 1.00 80.69 95 LEU A CA 1
ATOM 728 C C . LEU A 1 95 ? -27.943 -6.027 11.919 1.00 80.69 95 LEU A C 1
ATOM 730 O O . LEU A 1 95 ? -27.248 -5.061 12.211 1.00 80.69 95 LEU A O 1
ATOM 734 N N . GLU A 1 96 ? -28.923 -6.484 12.695 1.00 80.19 96 GLU A N 1
ATOM 735 C CA . GLU A 1 96 ? -29.354 -5.825 13.931 1.00 80.19 96 GLU A CA 1
ATOM 736 C C . GLU A 1 96 ? -28.285 -5.948 15.030 1.00 80.19 96 GLU A C 1
ATOM 738 O O . GLU A 1 96 ? -27.847 -4.934 15.571 1.00 80.19 96 GLU A O 1
ATOM 743 N N . ASP A 1 97 ? -27.740 -7.154 15.227 1.00 81.81 97 ASP A N 1
ATOM 744 C CA . ASP A 1 97 ? -26.624 -7.405 16.152 1.00 81.81 97 ASP A CA 1
ATOM 745 C C . ASP A 1 97 ? -25.368 -6.580 15.800 1.00 81.81 97 ASP A C 1
ATOM 747 O O . ASP A 1 97 ? -24.687 -6.051 16.682 1.00 81.81 97 ASP A O 1
ATOM 751 N N . GLU A 1 98 ? -25.044 -6.446 14.508 1.00 81.94 98 GLU A N 1
ATOM 752 C CA . GLU A 1 98 ? -23.881 -5.673 14.055 1.00 81.94 98 GLU A CA 1
ATOM 753 C C . GLU A 1 98 ? -24.096 -4.165 14.252 1.00 81.94 98 GLU A C 1
ATOM 755 O O . GLU A 1 98 ? -23.163 -3.452 14.629 1.00 81.94 98 GLU A O 1
ATOM 760 N N . ILE A 1 99 ? -25.318 -3.665 14.034 1.00 82.25 99 ILE A N 1
ATOM 761 C CA . ILE A 1 99 ? -25.668 -2.264 14.304 1.00 82.25 99 ILE A CA 1
ATOM 762 C C . ILE A 1 99 ? -25.501 -1.960 15.793 1.00 82.25 99 ILE A C 1
ATOM 764 O O . ILE A 1 99 ? -24.885 -0.944 16.131 1.00 82.25 99 ILE A O 1
ATOM 768 N N . ASP A 1 100 ? -25.983 -2.834 16.672 1.00 84.19 100 ASP A N 1
ATOM 769 C CA . ASP A 1 100 ? -25.860 -2.656 18.120 1.00 84.19 100 ASP A CA 1
ATOM 770 C C . ASP A 1 100 ? -24.394 -2.700 18.568 1.00 84.19 100 ASP A C 1
ATOM 772 O O . ASP A 1 100 ? -23.935 -1.811 19.294 1.00 84.19 100 ASP A O 1
ATOM 776 N N . HIS A 1 101 ? -23.613 -3.659 18.059 1.00 83.81 101 HIS A N 1
ATOM 777 C CA . HIS A 1 101 ? -22.188 -3.765 18.369 1.00 83.81 101 HIS A CA 1
ATOM 778 C C . HIS A 1 101 ? -21.391 -2.539 17.887 1.00 83.81 101 HIS A C 1
ATOM 780 O O . HIS A 1 101 ? -20.554 -2.001 18.618 1.00 83.81 101 HIS A O 1
ATOM 786 N N . LEU A 1 102 ? -21.658 -2.054 16.670 1.00 80.06 102 LEU A N 1
ATOM 787 C CA . LEU A 1 102 ? -21.000 -0.861 16.130 1.00 80.06 102 LEU A CA 1
ATOM 788 C C . LEU A 1 102 ? -21.418 0.421 16.859 1.00 80.06 102 LEU A C 1
ATOM 790 O O . LEU A 1 102 ? -20.586 1.317 17.026 1.00 80.06 102 LEU A O 1
ATOM 794 N N . THR A 1 103 ? -22.674 0.514 17.300 1.00 79.38 103 THR A N 1
ATOM 795 C CA . THR A 1 103 ? -23.177 1.662 18.068 1.00 79.38 103 THR A CA 1
ATOM 796 C C . THR A 1 103 ? -22.503 1.719 19.438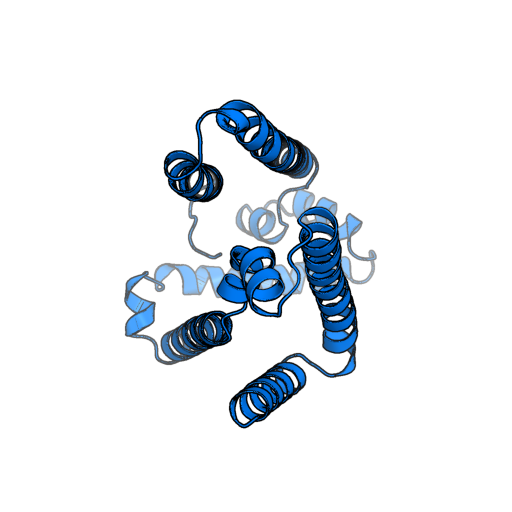 1.00 79.38 103 THR A C 1
ATOM 798 O O . THR A 1 103 ? -21.934 2.754 19.786 1.00 79.38 103 THR A O 1
ATOM 801 N N . ALA A 1 104 ? -22.442 0.592 20.156 1.00 82.12 104 ALA A N 1
ATOM 802 C CA . ALA A 1 104 ? -21.759 0.496 21.447 1.00 82.12 104 ALA A CA 1
ATOM 803 C C . ALA A 1 104 ? -20.256 0.824 21.339 1.00 82.12 104 ALA A C 1
ATOM 805 O O . ALA A 1 104 ? -19.730 1.624 22.117 1.00 82.12 104 ALA A O 1
ATOM 806 N N . ALA A 1 105 ? -19.567 0.276 20.330 1.00 79.12 105 ALA A N 1
ATOM 807 C CA . ALA A 1 105 ? -18.154 0.573 20.088 1.00 79.12 105 ALA A CA 1
ATOM 808 C C . ALA A 1 105 ? -17.917 2.058 19.744 1.00 79.12 105 ALA A C 1
ATOM 810 O O . ALA A 1 105 ? -16.938 2.659 20.193 1.00 79.12 105 ALA A O 1
ATOM 811 N N . SER A 1 106 ? -18.817 2.672 18.967 1.00 72.81 106 SER A N 1
ATOM 812 C CA . SER A 1 106 ? -18.727 4.088 18.596 1.00 72.81 106 SER A CA 1
ATOM 813 C C . SER A 1 106 ? -18.970 5.024 19.784 1.00 72.81 106 SER A C 1
ATOM 815 O O . SER A 1 106 ? -18.327 6.073 19.869 1.00 72.81 106 SER A O 1
ATOM 817 N N . GLU A 1 107 ? -19.882 4.686 20.696 1.00 75.50 107 GLU A N 1
ATOM 818 C CA . GLU A 1 107 ? -20.128 5.464 21.919 1.00 75.50 107 GLU A CA 1
ATOM 819 C C . GLU A 1 107 ? -18.910 5.440 22.852 1.00 75.50 107 GLU A C 1
ATOM 821 O O . GLU A 1 107 ? -18.487 6.493 23.342 1.00 75.50 107 GLU A O 1
ATOM 826 N N . GLU A 1 108 ? -18.281 4.272 23.017 1.00 74.31 108 GLU A N 1
ATOM 827 C CA . GLU A 1 108 ? -17.051 4.122 23.801 1.00 74.31 108 GLU A CA 1
ATOM 828 C C . GLU A 1 108 ? -15.879 4.917 23.189 1.00 74.31 108 GLU A C 1
ATOM 830 O O . GLU A 1 108 ? -15.124 5.592 23.900 1.00 74.31 108 GLU A O 1
ATOM 835 N N . GLU A 1 109 ? -15.735 4.896 21.859 1.00 70.62 109 GLU A N 1
ATOM 836 C CA . GLU A 1 109 ? -14.734 5.703 21.151 1.00 70.62 109 GLU A CA 1
ATOM 837 C C . GLU A 1 109 ? -15.013 7.211 21.258 1.00 70.62 109 GLU A C 1
ATOM 839 O O . GLU A 1 109 ? -14.073 7.997 21.414 1.00 70.62 109 GLU A O 1
ATOM 844 N N . SER A 1 110 ? -16.281 7.634 21.208 1.00 65.00 110 SER A N 1
ATOM 845 C CA . SER A 1 110 ? -16.667 9.048 21.303 1.00 65.00 110 SER A CA 1
ATOM 846 C C . SER A 1 110 ? -16.371 9.631 22.689 1.00 65.00 110 SER A C 1
ATOM 848 O O . SER A 1 110 ? -15.883 10.760 22.789 1.00 65.00 110 SER A O 1
ATOM 850 N N . GLN A 1 111 ? -16.548 8.841 23.755 1.00 61.69 111 GLN A N 1
ATOM 851 C CA . GLN A 1 111 ? -16.141 9.231 25.111 1.00 61.69 111 GLN A CA 1
ATOM 852 C C . GLN A 1 111 ? -14.615 9.383 25.239 1.00 61.69 111 GLN A C 1
ATOM 854 O O . GLN A 1 111 ? -14.140 10.340 25.851 1.00 61.69 111 GLN A O 1
ATOM 859 N N . LYS A 1 112 ? -13.830 8.509 24.593 1.00 63.66 112 LYS A N 1
ATOM 860 C CA . LYS A 1 112 ? -12.352 8.587 24.578 1.00 63.66 112 LYS A CA 1
ATOM 861 C C . LYS A 1 112 ? -11.805 9.712 23.686 1.00 63.66 112 LYS A C 1
ATOM 863 O O . LYS A 1 112 ? -10.653 10.126 23.837 1.00 63.66 112 LYS A O 1
ATOM 868 N N . LYS A 1 113 ? -12.607 10.234 22.752 1.00 55.41 113 LYS A N 1
ATOM 869 C CA . LYS A 1 113 ? -12.182 11.196 21.719 1.00 55.41 113 LYS A CA 1
ATOM 870 C C . LYS A 1 113 ? -11.727 12.548 22.276 1.00 55.41 113 LYS A C 1
ATOM 872 O O . LYS A 1 113 ? -10.868 13.185 21.671 1.00 55.41 113 LYS A O 1
ATOM 877 N N . ASN A 1 114 ? -12.256 12.965 23.429 1.00 50.38 114 ASN A N 1
ATOM 878 C CA . ASN A 1 114 ? -11.891 14.240 24.056 1.00 50.38 114 ASN A CA 1
ATOM 879 C C . ASN A 1 114 ? -10.491 14.244 24.694 1.00 50.38 114 ASN A C 1
ATOM 881 O O . ASN A 1 114 ? -9.956 15.317 24.967 1.00 50.38 114 ASN A O 1
ATOM 885 N N . GLU A 1 115 ? -9.863 13.082 24.891 1.00 56.25 115 GLU A N 1
ATOM 886 C CA . GLU A 1 115 ? -8.566 13.001 25.574 1.00 56.25 115 GLU A CA 1
ATOM 887 C C . GLU A 1 115 ? -7.373 12.793 24.634 1.00 56.25 115 GLU A C 1
ATOM 889 O O . GLU A 1 115 ? -6.242 13.115 25.006 1.00 56.25 115 GLU A O 1
ATOM 894 N N . ILE A 1 116 ? -7.573 12.277 23.415 1.00 58.03 116 ILE A N 1
ATOM 895 C CA . ILE A 1 116 ? -6.469 11.837 22.546 1.00 58.03 116 ILE A CA 1
ATOM 896 C C . ILE A 1 116 ? -5.907 13.007 21.728 1.00 58.03 116 ILE A C 1
ATOM 898 O O . ILE A 1 116 ? -6.342 13.306 20.617 1.00 58.03 116 ILE A O 1
ATOM 902 N N . ARG A 1 117 ? -4.869 13.653 22.267 1.00 64.88 117 ARG A N 1
ATOM 903 C CA . ARG A 1 117 ? -4.062 14.661 21.562 1.00 64.88 117 ARG A CA 1
ATOM 904 C C . ARG A 1 117 ? -2.914 13.998 20.794 1.00 64.88 117 ARG A C 1
ATOM 906 O O . ARG A 1 117 ? -2.363 13.011 21.266 1.00 64.88 117 ARG A O 1
ATOM 913 N N . TYR A 1 118 ? -2.471 14.573 19.669 1.00 60.16 118 TYR A N 1
ATOM 914 C CA . TYR A 1 118 ? -1.325 14.066 18.882 1.00 60.16 118 TYR A CA 1
ATOM 915 C C . TYR A 1 118 ? -0.057 13.807 19.723 1.00 60.16 118 TYR A C 1
ATOM 917 O O . TYR A 1 118 ? 0.662 12.840 19.495 1.00 60.16 118 TYR A O 1
ATOM 925 N N . PHE A 1 119 ? 0.183 14.619 20.757 1.00 67.56 119 PHE A N 1
ATOM 926 C CA . PHE A 1 119 ? 1.309 14.444 21.681 1.00 67.56 119 PHE A CA 1
ATOM 927 C C . PHE A 1 119 ? 1.166 13.255 22.648 1.00 67.56 119 PHE A C 1
ATOM 929 O O . PHE A 1 119 ? 2.152 12.837 23.258 1.00 67.56 119 PHE A O 1
ATOM 936 N N . ASN A 1 120 ? -0.022 12.657 22.768 1.00 68.81 120 ASN A N 1
ATOM 937 C CA . ASN A 1 120 ? -0.246 11.497 23.629 1.00 68.81 120 ASN A CA 1
ATOM 938 C C . ASN A 1 120 ? 0.426 10.226 23.101 1.00 68.81 120 ASN A C 1
ATOM 940 O O . ASN A 1 120 ? 0.636 9.300 23.881 1.00 68.81 120 ASN A O 1
ATOM 944 N N . VAL A 1 121 ? 0.841 10.206 21.829 1.00 67.75 121 VAL A N 1
ATOM 945 C CA . VAL A 1 121 ? 1.631 9.112 21.237 1.00 67.75 121 VAL A CA 1
ATOM 946 C C . VAL A 1 121 ? 2.923 8.863 22.024 1.00 67.75 121 VAL A C 1
ATOM 948 O O . VAL A 1 121 ? 3.346 7.719 22.166 1.00 67.75 121 VAL A O 1
ATOM 951 N N . PHE A 1 122 ? 3.524 9.910 22.600 1.00 72.88 122 PHE A N 1
ATOM 952 C CA . PHE A 1 122 ? 4.751 9.791 23.396 1.00 72.88 122 PHE A CA 1
ATOM 953 C C . PHE A 1 122 ? 4.501 9.559 24.896 1.00 72.88 122 PHE A C 1
ATOM 955 O O . PHE A 1 122 ? 5.401 9.088 25.596 1.00 72.88 122 PHE A O 1
ATOM 962 N N . ARG A 1 123 ? 3.294 9.868 25.392 1.00 68.81 123 ARG A N 1
ATOM 963 C CA . ARG A 1 123 ? 2.917 9.763 26.815 1.00 68.81 123 ARG A CA 1
ATOM 964 C C . ARG A 1 123 ? 2.263 8.430 27.174 1.00 68.81 123 ARG A C 1
ATOM 966 O O . ARG A 1 123 ? 2.558 7.889 28.234 1.00 68.81 123 ARG A O 1
ATOM 973 N N . ILE A 1 124 ? 1.392 7.907 26.312 1.00 77.00 124 ILE A N 1
ATOM 974 C CA . ILE A 1 124 ? 0.610 6.693 26.576 1.00 77.00 124 ILE A CA 1
ATOM 975 C C . ILE A 1 124 ? 1.432 5.471 26.160 1.00 77.00 124 ILE A C 1
ATOM 977 O O . ILE A 1 124 ? 1.842 5.348 25.002 1.00 77.00 124 ILE A O 1
ATOM 981 N N . LYS A 1 125 ? 1.696 4.566 27.109 1.00 76.56 125 LYS A N 1
ATOM 982 C CA . LYS A 1 125 ? 2.596 3.417 26.922 1.00 76.56 125 LYS A CA 1
ATOM 983 C C . LYS A 1 125 ? 2.098 2.481 25.818 1.00 76.56 125 LYS A C 1
ATOM 985 O O . LYS A 1 125 ? 2.900 2.027 25.005 1.00 76.56 125 LYS A O 1
ATOM 990 N N . GLU A 1 126 ? 0.796 2.238 25.766 1.00 78.56 126 GLU A N 1
ATOM 991 C CA . GLU A 1 126 ? 0.130 1.350 24.812 1.00 78.56 126 GLU A CA 1
ATOM 992 C C . GLU A 1 126 ? 0.278 1.878 23.377 1.00 78.56 126 GLU A C 1
ATOM 994 O O . GLU A 1 126 ? 0.716 1.152 22.483 1.00 78.56 126 GLU A O 1
ATOM 999 N N . ILE A 1 127 ? 0.005 3.173 23.171 1.00 78.19 127 ILE A N 1
ATOM 1000 C CA . ILE A 1 127 ? 0.118 3.831 21.861 1.00 78.19 127 ILE A CA 1
ATOM 1001 C C . ILE A 1 127 ? 1.582 3.907 21.425 1.00 78.19 127 ILE A C 1
ATOM 1003 O O . ILE A 1 127 ? 1.887 3.661 20.260 1.00 78.19 127 ILE A O 1
ATOM 1007 N N . ARG A 1 128 ? 2.503 4.186 22.353 1.00 79.62 128 ARG A N 1
ATOM 1008 C CA . ARG A 1 128 ? 3.939 4.248 22.062 1.00 79.62 128 ARG A CA 1
ATOM 1009 C C . ARG A 1 128 ? 4.497 2.904 21.601 1.00 79.62 128 ARG A C 1
ATOM 1011 O O . ARG A 1 128 ? 5.301 2.881 20.676 1.00 79.62 128 ARG A O 1
ATOM 1018 N N . ILE A 1 129 ? 4.084 1.797 22.224 1.00 82.50 129 ILE A N 1
ATOM 1019 C CA . ILE A 1 129 ? 4.514 0.449 21.818 1.00 82.50 129 ILE A CA 1
ATOM 1020 C C . ILE A 1 129 ? 3.954 0.111 20.437 1.00 82.50 129 ILE A C 1
ATOM 1022 O O . ILE A 1 129 ? 4.708 -0.353 19.587 1.00 82.50 129 ILE A O 1
ATOM 1026 N N . ALA A 1 130 ? 2.670 0.383 20.184 1.00 82.38 130 ALA A N 1
ATOM 1027 C CA . ALA A 1 130 ? 2.071 0.160 18.868 1.00 82.38 130 ALA A CA 1
ATOM 1028 C C . ALA A 1 130 ? 2.746 1.012 17.777 1.00 82.38 130 ALA A C 1
ATOM 1030 O O . ALA A 1 130 ? 3.063 0.502 16.702 1.00 82.38 130 ALA A O 1
ATOM 1031 N N . TYR A 1 131 ? 3.030 2.284 18.073 1.00 84.94 131 TYR A N 1
ATOM 1032 C CA . TYR A 1 131 ? 3.733 3.195 17.172 1.00 84.94 131 TYR A CA 1
ATOM 1033 C C . TYR A 1 131 ? 5.164 2.730 16.895 1.00 84.94 131 TYR A C 1
ATOM 1035 O O . TYR A 1 131 ? 5.558 2.639 15.738 1.00 84.94 131 TYR A O 1
ATOM 1043 N N . LEU A 1 132 ? 5.933 2.391 17.934 1.00 84.19 132 LEU A N 1
ATOM 1044 C CA . LEU A 1 132 ? 7.312 1.933 17.780 1.00 84.19 132 LEU A CA 1
ATOM 1045 C C . LEU A 1 132 ? 7.381 0.579 17.063 1.00 84.19 132 LEU A C 1
ATOM 1047 O O . LEU A 1 132 ? 8.271 0.376 16.244 1.00 84.19 132 LEU A O 1
ATOM 1051 N N . ALA A 1 133 ? 6.430 -0.323 17.318 1.00 84.69 133 ALA A N 1
ATOM 1052 C CA . ALA A 1 133 ? 6.326 -1.593 16.606 1.00 84.69 133 ALA A CA 1
ATOM 1053 C C . ALA A 1 133 ? 5.993 -1.384 15.121 1.00 84.69 133 ALA A C 1
ATOM 1055 O O . ALA A 1 133 ? 6.635 -1.992 14.269 1.00 84.69 133 ALA A O 1
ATOM 1056 N N . GLY A 1 134 ? 5.040 -0.501 14.799 1.00 84.19 134 GLY A N 1
ATOM 1057 C CA . GLY A 1 134 ? 4.693 -0.167 13.415 1.00 84.19 134 GLY A CA 1
ATOM 1058 C C . GLY A 1 134 ? 5.831 0.541 12.674 1.00 84.19 134 GLY A C 1
ATOM 1059 O O . GLY A 1 134 ? 6.209 0.126 11.581 1.00 84.19 134 GLY A O 1
ATOM 1060 N N . ALA A 1 135 ? 6.431 1.562 13.289 1.00 84.44 135 ALA A N 1
ATOM 1061 C CA . ALA A 1 135 ? 7.570 2.288 12.730 1.00 84.44 135 ALA A CA 1
ATOM 1062 C C . ALA A 1 135 ? 8.799 1.381 12.565 1.00 84.44 135 ALA A C 1
ATOM 1064 O O . ALA A 1 135 ? 9.460 1.418 11.530 1.00 84.44 135 ALA A O 1
ATOM 1065 N N . GLY A 1 136 ? 9.075 0.532 13.558 1.00 86.56 136 GLY A N 1
ATOM 1066 C CA . GLY A 1 136 ? 10.146 -0.456 13.505 1.00 86.56 136 GLY A CA 1
ATOM 1067 C C . GLY A 1 136 ? 9.931 -1.468 12.385 1.00 86.56 136 GLY A C 1
ATOM 1068 O O . GLY A 1 136 ? 10.844 -1.700 11.599 1.00 86.56 136 GLY A O 1
ATOM 1069 N N . LEU A 1 137 ? 8.719 -2.014 12.249 1.00 83.88 137 LEU A N 1
ATOM 1070 C CA . LEU A 1 137 ? 8.380 -2.933 11.161 1.00 83.88 137 LEU A CA 1
ATOM 1071 C C . LEU A 1 137 ? 8.568 -2.277 9.784 1.00 83.88 137 LEU A C 1
ATOM 1073 O O . LEU A 1 137 ? 9.154 -2.888 8.893 1.00 83.88 137 LEU A O 1
ATOM 1077 N N . GLN A 1 138 ? 8.139 -1.021 9.626 1.00 82.62 138 GLN A N 1
ATOM 1078 C CA . GLN A 1 138 ? 8.318 -0.271 8.381 1.00 82.62 138 GLN A CA 1
ATOM 1079 C C . GLN A 1 138 ? 9.799 -0.004 8.074 1.00 82.62 138 GLN A C 1
ATOM 1081 O O . GLN A 1 138 ? 10.220 -0.102 6.920 1.00 82.62 138 GLN A O 1
ATOM 1086 N N . ALA A 1 139 ? 10.600 0.310 9.096 1.00 83.88 139 ALA A N 1
ATOM 1087 C CA . ALA A 1 139 ? 12.041 0.474 8.950 1.00 83.88 139 ALA A CA 1
ATOM 1088 C C . ALA A 1 139 ? 12.707 -0.843 8.526 1.00 83.88 139 ALA A C 1
ATOM 1090 O O . ALA A 1 139 ? 13.494 -0.846 7.583 1.00 83.88 139 ALA A O 1
ATOM 1091 N N . PHE A 1 140 ? 12.341 -1.970 9.147 1.00 82.75 140 PHE A N 1
ATOM 1092 C CA . PHE A 1 140 ? 12.830 -3.292 8.747 1.00 82.75 140 PHE A CA 1
ATOM 1093 C C . PHE A 1 140 ? 12.479 -3.622 7.301 1.00 82.75 140 PHE A C 1
ATOM 1095 O O . PHE A 1 140 ? 13.345 -4.095 6.571 1.00 82.75 140 PHE A O 1
ATOM 1102 N N . GLN A 1 141 ? 11.256 -3.316 6.863 1.00 81.56 141 GLN A N 1
ATOM 1103 C CA . GLN A 1 141 ? 10.860 -3.510 5.471 1.00 81.56 141 GLN A CA 1
ATOM 1104 C C . GLN A 1 141 ? 11.787 -2.747 4.512 1.00 81.56 141 GLN A C 1
ATOM 1106 O O . GLN A 1 141 ? 12.188 -3.298 3.493 1.00 81.56 141 GLN A O 1
ATOM 1111 N N . GLN A 1 142 ? 12.187 -1.518 4.853 1.00 78.69 142 GLN A N 1
ATOM 1112 C CA . GLN A 1 142 ? 13.120 -0.737 4.034 1.00 78.69 142 GLN A CA 1
ATOM 1113 C C . GLN A 1 142 ? 14.561 -1.262 4.090 1.00 78.69 142 GLN A C 1
ATOM 1115 O O . GLN A 1 142 ? 15.249 -1.263 3.070 1.00 78.69 142 GLN A O 1
ATOM 1120 N N . LEU A 1 143 ? 15.008 -1.752 5.251 1.00 80.31 143 LEU A N 1
ATOM 1121 C CA . LEU A 1 143 ? 16.352 -2.313 5.436 1.00 80.31 143 LEU A CA 1
ATOM 1122 C C . LEU A 1 143 ? 16.596 -3.586 4.620 1.00 80.31 143 LEU A C 1
ATOM 1124 O O . LEU A 1 143 ? 17.741 -3.862 4.284 1.00 80.31 143 LEU A O 1
ATOM 1128 N N . THR A 1 144 ? 15.544 -4.319 4.241 1.00 82.12 144 THR A N 1
ATOM 1129 C CA . THR A 1 144 ? 15.677 -5.443 3.293 1.00 82.12 144 THR A CA 1
ATOM 1130 C C . THR A 1 144 ? 16.201 -5.015 1.918 1.00 82.12 144 THR A C 1
ATOM 1132 O O . THR A 1 144 ? 16.595 -5.861 1.123 1.00 82.12 144 THR A O 1
ATOM 1135 N N . GLY A 1 145 ? 16.199 -3.711 1.612 1.00 80.06 145 GLY A N 1
ATOM 1136 C CA . GLY A 1 145 ? 16.733 -3.186 0.360 1.00 80.06 145 GLY A CA 1
ATOM 1137 C C . GLY A 1 145 ? 15.845 -3.461 -0.852 1.00 80.06 145 GLY A C 1
ATOM 1138 O O . GLY A 1 145 ? 16.292 -3.254 -1.979 1.00 80.06 145 GLY A O 1
ATOM 1139 N N . ILE A 1 146 ? 14.587 -3.875 -0.657 1.00 80.00 146 ILE A N 1
ATOM 1140 C CA . ILE A 1 146 ? 13.680 -4.212 -1.765 1.00 80.00 146 ILE A CA 1
ATOM 1141 C C . ILE A 1 146 ? 13.508 -3.053 -2.755 1.00 80.00 146 ILE A C 1
ATOM 1143 O O . ILE A 1 146 ? 13.504 -3.263 -3.963 1.00 80.00 146 ILE A O 1
ATOM 1147 N N . ASN A 1 147 ? 13.466 -1.811 -2.264 1.00 75.56 147 ASN A N 1
ATOM 1148 C CA . ASN A 1 147 ? 13.409 -0.629 -3.124 1.00 75.56 147 ASN A CA 1
ATOM 1149 C C . ASN A 1 147 ? 14.675 -0.476 -3.982 1.00 75.56 147 ASN A C 1
ATOM 1151 O O . ASN A 1 147 ? 14.576 -0.134 -5.155 1.00 75.56 147 ASN A O 1
ATOM 1155 N N . THR A 1 148 ? 15.855 -0.793 -3.444 1.00 78.38 148 THR A N 1
ATOM 1156 C CA . THR A 1 148 ? 17.110 -0.801 -4.210 1.00 78.38 148 THR A CA 1
ATOM 1157 C C . THR A 1 148 ? 17.069 -1.860 -5.308 1.00 78.38 148 THR A C 1
ATOM 1159 O O . THR A 1 148 ? 17.397 -1.553 -6.452 1.00 78.38 148 THR A O 1
ATOM 1162 N N . VAL A 1 149 ? 16.615 -3.078 -4.995 1.00 78.62 149 VAL A N 1
ATOM 1163 C CA . VAL A 1 149 ? 16.473 -4.158 -5.986 1.00 78.62 149 VAL A CA 1
ATOM 1164 C C . VAL A 1 149 ? 15.492 -3.757 -7.086 1.00 78.62 149 VAL A C 1
ATOM 1166 O O . VAL A 1 149 ? 15.798 -3.933 -8.259 1.00 78.62 149 VAL A O 1
ATOM 1169 N N . MET A 1 150 ? 14.350 -3.165 -6.733 1.00 76.19 150 MET A N 1
ATOM 1170 C CA . MET A 1 150 ? 13.334 -2.760 -7.706 1.00 76.19 150 MET A CA 1
ATOM 1171 C C . MET A 1 150 ? 13.790 -1.601 -8.601 1.00 76.19 150 MET A C 1
ATOM 1173 O O . MET A 1 150 ? 13.579 -1.659 -9.811 1.00 76.19 150 MET A O 1
ATOM 1177 N N . TYR A 1 151 ? 14.437 -0.568 -8.049 1.00 74.19 151 TYR A N 1
ATOM 1178 C CA . TYR A 1 151 ? 14.889 0.588 -8.837 1.00 74.19 151 TYR A CA 1
ATOM 1179 C C . TYR A 1 151 ? 16.131 0.291 -9.678 1.00 74.19 151 TYR A C 1
ATOM 1181 O O . TYR A 1 151 ? 16.221 0.742 -10.819 1.00 74.19 151 TYR A O 1
ATOM 1189 N N . TYR A 1 152 ? 17.073 -0.483 -9.139 1.00 77.12 152 TYR A N 1
ATOM 1190 C CA . TYR A 1 152 ? 18.343 -0.787 -9.798 1.00 77.12 152 TYR A CA 1
ATOM 1191 C C . TYR A 1 152 ? 18.381 -2.187 -10.418 1.00 77.12 152 TYR A C 1
ATOM 1193 O O . TYR A 1 152 ? 19.452 -2.625 -10.831 1.00 77.12 152 TYR A O 1
ATOM 1201 N N . SER A 1 153 ? 17.241 -2.883 -10.540 1.00 75.62 153 SER A N 1
ATOM 1202 C CA . SER A 1 153 ? 17.163 -4.222 -11.150 1.00 75.62 153 SER A CA 1
ATOM 1203 C C . SER A 1 153 ? 17.895 -4.298 -12.499 1.00 75.62 153 SER A C 1
ATOM 1205 O O . SER A 1 153 ? 18.754 -5.172 -12.635 1.00 75.62 153 SER A O 1
ATOM 1207 N N . PRO A 1 154 ? 17.676 -3.378 -13.465 1.00 73.12 154 PRO A N 1
ATOM 1208 C CA . PRO A 1 154 ? 18.386 -3.430 -14.742 1.00 73.12 154 PRO A CA 1
ATOM 1209 C C . PRO A 1 154 ? 19.905 -3.303 -14.579 1.00 73.12 154 PRO A C 1
ATOM 1211 O O . PRO A 1 154 ? 20.663 -3.997 -15.251 1.00 73.12 154 PRO A O 1
ATOM 1214 N N . THR A 1 155 ? 20.362 -2.445 -13.665 1.00 78.75 155 THR A N 1
ATOM 1215 C CA . THR A 1 155 ? 21.785 -2.243 -13.371 1.00 78.75 155 THR A CA 1
ATOM 1216 C C . THR A 1 155 ? 22.396 -3.474 -12.703 1.00 78.75 155 THR A C 1
ATOM 1218 O O . THR A 1 155 ? 23.490 -3.879 -13.077 1.00 78.75 155 THR A O 1
ATOM 1221 N N . ILE A 1 156 ? 21.692 -4.112 -11.763 1.00 82.50 156 ILE A N 1
ATOM 1222 C CA . ILE A 1 156 ? 22.134 -5.351 -11.102 1.00 82.50 156 ILE A CA 1
ATOM 1223 C C . ILE A 1 156 ? 22.284 -6.480 -12.127 1.00 82.50 156 ILE A C 1
ATOM 1225 O O . ILE A 1 156 ? 23.303 -7.167 -12.144 1.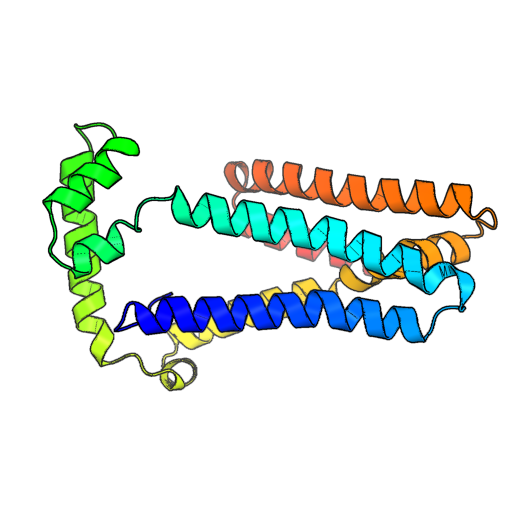00 82.50 156 ILE A O 1
ATOM 1229 N N . VAL A 1 157 ? 21.310 -6.633 -13.027 1.00 80.31 157 VAL A N 1
ATOM 1230 C CA . VAL A 1 157 ? 21.366 -7.636 -14.100 1.00 80.31 157 VAL A CA 1
ATOM 1231 C C . VAL A 1 157 ? 22.507 -7.338 -15.083 1.00 80.31 157 VAL A C 1
ATOM 1233 O O . VAL A 1 157 ? 23.195 -8.259 -15.517 1.00 80.31 157 VAL A O 1
ATOM 1236 N N . GLN A 1 158 ? 22.775 -6.067 -15.396 1.00 80.25 158 GLN A N 1
ATOM 1237 C CA . GLN A 1 158 ? 23.939 -5.685 -16.210 1.00 80.25 158 GLN A CA 1
ATOM 1238 C C . GLN A 1 158 ? 25.266 -6.002 -15.509 1.00 80.25 158 GLN A C 1
ATOM 1240 O O . GLN A 1 158 ? 26.171 -6.554 -16.134 1.00 80.25 158 GLN A O 1
ATOM 1245 N N . MET A 1 159 ? 25.373 -5.715 -14.206 1.00 82.31 159 MET A N 1
ATOM 1246 C CA . MET A 1 159 ? 26.550 -6.054 -13.395 1.00 82.31 159 MET A CA 1
ATOM 1247 C C . MET A 1 159 ? 26.782 -7.568 -13.304 1.00 82.31 159 MET A C 1
ATOM 1249 O O . MET A 1 159 ? 27.925 -7.998 -13.189 1.00 82.31 159 MET A O 1
ATOM 1253 N N . ALA A 1 160 ? 25.729 -8.380 -13.425 1.00 82.12 160 ALA A N 1
ATOM 1254 C CA . ALA A 1 160 ? 25.831 -9.838 -13.491 1.00 82.12 160 ALA A CA 1
ATOM 1255 C C . ALA A 1 160 ? 26.424 -10.367 -14.819 1.00 82.12 160 ALA A C 1
ATOM 1257 O O . ALA A 1 160 ? 26.608 -11.574 -14.962 1.00 82.12 160 ALA A O 1
ATOM 1258 N N . GLY A 1 161 ? 26.740 -9.491 -15.785 1.00 81.25 161 GLY A N 1
ATOM 1259 C CA . GLY A 1 161 ? 27.439 -9.839 -17.028 1.00 81.25 161 GLY A CA 1
ATOM 1260 C C . GLY A 1 161 ? 26.563 -9.858 -18.284 1.00 81.25 161 GLY A C 1
ATOM 1261 O O . GLY A 1 161 ? 27.055 -10.174 -19.368 1.00 81.25 161 GLY A O 1
ATOM 1262 N N . PHE A 1 162 ? 25.279 -9.497 -18.188 1.00 77.62 162 PHE A N 1
ATOM 1263 C CA . PHE A 1 162 ? 24.397 -9.416 -19.354 1.00 77.62 162 PHE A CA 1
ATOM 1264 C C . PHE A 1 162 ? 24.573 -8.078 -20.084 1.00 77.62 162 PHE A C 1
ATOM 1266 O O . PHE A 1 162 ? 24.038 -7.052 -19.672 1.00 77.62 162 PHE A O 1
ATOM 1273 N N . SER A 1 163 ? 25.294 -8.087 -21.208 1.00 72.75 163 SER A N 1
ATOM 1274 C CA . SER A 1 163 ? 25.538 -6.876 -22.015 1.00 72.75 163 SER A CA 1
ATOM 1275 C C . SER A 1 163 ? 24.386 -6.504 -22.964 1.00 72.75 163 SER A C 1
ATOM 1277 O O . SER A 1 163 ? 24.385 -5.414 -23.531 1.00 72.75 163 SER A O 1
ATOM 1279 N N . SER A 1 164 ? 23.403 -7.391 -23.171 1.00 78.31 164 SER A N 1
ATOM 1280 C CA . SER A 1 164 ? 22.274 -7.136 -24.081 1.00 78.31 164 SER A CA 1
ATOM 1281 C C . SER A 1 164 ? 21.143 -6.385 -23.383 1.00 78.31 164 SER A C 1
ATOM 1283 O O . SER A 1 164 ? 20.487 -6.921 -22.489 1.00 78.31 164 SER A O 1
ATOM 1285 N N . ASN A 1 165 ? 20.851 -5.171 -23.857 1.00 71.25 165 ASN A N 1
ATOM 1286 C CA . ASN A 1 165 ? 19.805 -4.311 -23.297 1.00 71.25 165 ASN A CA 1
ATOM 1287 C C . ASN A 1 165 ? 18.405 -4.963 -23.346 1.00 71.25 165 ASN A C 1
ATOM 1289 O O . ASN A 1 165 ? 17.610 -4.811 -22.424 1.00 71.25 165 ASN A O 1
ATOM 1293 N N . GLN A 1 166 ? 18.110 -5.751 -24.388 1.00 69.62 166 GLN A N 1
ATOM 1294 C CA . GLN A 1 166 ? 16.827 -6.457 -24.511 1.00 69.62 166 GLN A CA 1
ATOM 1295 C C . GLN A 1 166 ? 16.667 -7.565 -23.459 1.00 69.62 166 GLN A C 1
ATOM 1297 O O . GLN A 1 166 ? 15.595 -7.705 -22.873 1.00 69.62 166 GLN A O 1
ATOM 1302 N N . LEU A 1 167 ? 17.734 -8.326 -23.190 1.00 71.94 167 LEU A N 1
ATOM 1303 C CA . LEU A 1 167 ? 17.711 -9.392 -22.183 1.00 71.94 167 LEU A CA 1
ATOM 1304 C C . LEU A 1 167 ? 17.615 -8.821 -20.768 1.00 71.94 167 LEU A C 1
ATOM 1306 O O . LEU A 1 167 ? 16.868 -9.349 -19.950 1.00 71.94 167 LEU A O 1
ATOM 1310 N N . VAL A 1 168 ? 18.313 -7.716 -20.500 1.00 71.38 168 VAL A N 1
ATOM 1311 C CA . VAL A 1 168 ? 18.246 -7.012 -19.214 1.00 71.38 168 VAL A CA 1
ATOM 1312 C C . VAL A 1 168 ? 16.816 -6.561 -18.912 1.00 71.38 168 VAL A C 1
ATOM 1314 O O . VAL A 1 168 ? 16.310 -6.830 -17.826 1.00 71.38 168 VAL A O 1
ATOM 1317 N N . LEU A 1 169 ? 16.137 -5.933 -19.878 1.00 72.50 169 LEU A N 1
ATOM 1318 C CA . LEU A 1 169 ? 14.753 -5.480 -19.701 1.00 72.50 169 LEU A CA 1
ATOM 1319 C C . LEU A 1 169 ? 13.781 -6.647 -19.471 1.00 72.50 169 LEU A C 1
ATOM 1321 O O . LEU A 1 169 ? 12.892 -6.541 -18.628 1.00 72.50 169 LEU A O 1
ATOM 1325 N N . LEU A 1 170 ? 13.962 -7.765 -20.181 1.00 70.50 170 LEU A N 1
ATOM 1326 C CA . LEU A 1 170 ? 13.137 -8.962 -20.000 1.00 70.50 170 LEU A CA 1
ATOM 1327 C C . LEU A 1 170 ? 13.350 -9.580 -18.612 1.00 70.50 170 LEU A C 1
ATOM 1329 O O . LEU A 1 170 ? 12.382 -9.922 -17.938 1.00 70.50 170 LEU A O 1
ATOM 1333 N N . LEU A 1 171 ? 14.596 -9.668 -18.148 1.00 71.06 171 LEU A N 1
ATOM 1334 C CA . LEU A 1 171 ? 14.911 -10.164 -16.808 1.00 71.06 171 LEU A CA 1
ATOM 1335 C C . LEU A 1 171 ? 14.347 -9.246 -15.714 1.00 71.06 171 LEU A C 1
ATOM 1337 O O . LEU A 1 171 ? 13.764 -9.739 -14.751 1.00 71.06 171 LEU A O 1
ATOM 1341 N N . SER A 1 172 ? 14.422 -7.923 -15.878 1.00 72.62 172 SER A N 1
ATOM 1342 C CA . SER A 1 172 ? 13.779 -6.979 -14.954 1.00 72.62 172 SER A CA 1
ATOM 1343 C C . SER A 1 172 ? 12.251 -7.097 -14.948 1.00 72.62 172 SER A C 1
ATOM 1345 O O . SER A 1 172 ? 11.632 -6.978 -13.890 1.00 72.62 172 SER A O 1
ATOM 1347 N N . LEU A 1 173 ? 11.628 -7.392 -16.094 1.00 73.56 173 LEU A N 1
ATOM 1348 C CA . LEU A 1 173 ? 10.193 -7.681 -16.166 1.00 73.56 173 LEU A CA 1
ATOM 1349 C C . LEU A 1 173 ? 9.834 -8.960 -15.395 1.00 73.56 173 LEU A C 1
ATOM 1351 O O . LEU A 1 173 ? 8.824 -8.985 -14.694 1.00 73.56 173 LEU A O 1
ATOM 1355 N N . VAL A 1 174 ? 10.670 -9.999 -15.480 1.00 76.88 174 VAL A N 1
ATOM 1356 C CA . VAL A 1 174 ? 10.492 -11.237 -14.704 1.00 76.88 174 VAL A CA 1
ATOM 1357 C C . VAL A 1 174 ? 10.586 -10.959 -13.204 1.00 76.88 174 VAL A C 1
ATOM 1359 O O . VAL A 1 174 ? 9.720 -11.412 -12.461 1.00 76.88 174 VAL A O 1
ATOM 1362 N N . VAL A 1 175 ? 11.558 -10.158 -12.754 1.00 76.50 175 VAL A N 1
ATOM 1363 C CA . VAL A 1 175 ? 11.674 -9.753 -11.339 1.00 76.50 175 VAL A CA 1
ATOM 1364 C C . VAL A 1 175 ? 10.408 -9.028 -10.863 1.00 76.50 175 VAL A C 1
ATOM 1366 O O . VAL A 1 175 ? 9.879 -9.335 -9.795 1.00 76.50 175 VAL A O 1
ATOM 1369 N N . ALA A 1 176 ? 9.865 -8.114 -11.673 1.00 71.38 176 ALA A N 1
ATOM 1370 C CA . ALA A 1 176 ? 8.617 -7.425 -11.345 1.00 71.38 176 ALA A CA 1
ATOM 1371 C C . ALA A 1 176 ? 7.408 -8.382 -11.286 1.00 71.38 176 ALA A C 1
ATOM 1373 O O . ALA A 1 176 ? 6.570 -8.266 -10.389 1.00 71.38 176 ALA A O 1
ATOM 1374 N N . ALA A 1 177 ? 7.327 -9.349 -12.205 1.00 75.75 177 ALA A N 1
ATOM 1375 C CA . ALA A 1 177 ? 6.276 -10.364 -12.211 1.00 75.75 177 ALA A CA 1
ATOM 1376 C C . ALA A 1 177 ? 6.367 -11.299 -10.993 1.00 75.75 177 ALA A C 1
ATOM 1378 O O . ALA A 1 177 ? 5.341 -11.627 -10.395 1.00 75.75 177 ALA A O 1
ATOM 1379 N N . MET A 1 178 ? 7.582 -11.681 -10.587 1.00 82.38 178 MET A N 1
ATOM 1380 C CA . MET A 1 178 ? 7.813 -12.471 -9.377 1.00 82.38 178 MET A CA 1
ATOM 1381 C C . MET A 1 178 ? 7.328 -11.732 -8.129 1.00 82.38 178 MET A C 1
ATOM 1383 O O . MET A 1 178 ? 6.582 -12.312 -7.350 1.00 82.38 178 MET A O 1
ATOM 1387 N N . ASN A 1 179 ? 7.627 -10.437 -7.993 1.00 80.12 179 ASN A N 1
ATOM 1388 C CA . ASN A 1 179 ? 7.135 -9.624 -6.875 1.00 80.12 179 ASN A CA 1
ATOM 1389 C C . ASN A 1 179 ? 5.588 -9.586 -6.804 1.00 80.12 179 ASN A C 1
ATOM 1391 O O . ASN A 1 179 ? 4.987 -9.690 -5.730 1.00 80.12 179 ASN A O 1
ATOM 1395 N N . ALA A 1 180 ? 4.913 -9.494 -7.955 1.00 77.62 180 ALA A N 1
ATOM 1396 C CA . ALA A 1 180 ? 3.450 -9.553 -8.011 1.00 77.62 180 ALA A CA 1
ATOM 1397 C C . ALA A 1 180 ? 2.902 -10.943 -7.620 1.00 77.62 180 ALA A C 1
ATOM 1399 O O . ALA A 1 180 ? 1.919 -11.049 -6.875 1.00 77.62 180 ALA A O 1
ATOM 1400 N N . ALA A 1 181 ? 3.552 -12.016 -8.079 1.00 82.69 181 ALA A N 1
ATOM 1401 C CA . ALA A 1 181 ? 3.190 -13.384 -7.717 1.00 82.69 181 ALA A CA 1
ATOM 1402 C C . ALA A 1 181 ? 3.399 -13.648 -6.216 1.00 82.69 181 ALA A C 1
ATOM 1404 O O . ALA A 1 181 ? 2.498 -14.163 -5.553 1.00 82.69 181 ALA A O 1
ATOM 1405 N N . GLU A 1 182 ? 4.534 -13.225 -5.660 1.00 81.06 182 GLU A N 1
ATOM 1406 C CA . GLU A 1 182 ? 4.853 -13.324 -4.232 1.00 81.06 182 GLU A CA 1
ATOM 1407 C C . GLU A 1 182 ? 3.835 -12.579 -3.373 1.00 81.06 182 GLU A C 1
ATOM 1409 O O . GLU A 1 182 ? 3.394 -13.103 -2.351 1.00 81.06 182 GLU A O 1
ATOM 1414 N N . THR A 1 183 ? 3.389 -11.401 -3.812 1.00 82.56 183 THR A N 1
ATOM 1415 C CA . THR A 1 183 ? 2.333 -10.653 -3.117 1.00 82.56 183 THR A CA 1
ATOM 1416 C C . THR A 1 183 ? 1.023 -11.444 -3.083 1.00 82.56 183 THR A C 1
ATOM 1418 O O . THR A 1 183 ? 0.381 -11.540 -2.037 1.00 82.56 183 THR A O 1
ATOM 1421 N N . THR A 1 184 ? 0.643 -12.067 -4.202 1.00 82.81 184 THR A N 1
ATOM 1422 C CA . THR A 1 184 ? -0.582 -12.881 -4.301 1.00 82.81 184 THR A CA 1
ATOM 1423 C C . THR A 1 184 ? -0.512 -14.108 -3.390 1.00 82.81 184 THR A C 1
ATOM 1425 O O . THR A 1 184 ? -1.442 -14.393 -2.633 1.00 82.81 184 THR A O 1
ATOM 1428 N N . VAL A 1 185 ? 0.626 -14.804 -3.408 1.00 84.88 185 VAL A N 1
ATOM 1429 C CA . VAL A 1 185 ? 0.916 -15.935 -2.518 1.00 84.88 185 VAL A CA 1
ATOM 1430 C C . VAL A 1 185 ? 0.904 -15.482 -1.054 1.00 84.88 185 VAL A C 1
ATOM 1432 O O . VAL A 1 185 ? 0.325 -16.156 -0.205 1.00 84.88 185 VAL A O 1
ATOM 1435 N N . GLY A 1 186 ? 1.463 -14.308 -0.755 1.00 81.81 186 GLY A N 1
ATOM 1436 C CA . GLY A 1 186 ? 1.470 -13.711 0.578 1.00 81.81 186 GLY A CA 1
ATOM 1437 C C . GLY A 1 186 ? 0.068 -13.449 1.127 1.00 81.81 186 GLY A C 1
ATOM 1438 O O . GLY A 1 186 ? -0.189 -13.775 2.286 1.00 81.81 186 GLY A O 1
ATOM 1439 N N . ILE A 1 187 ? -0.846 -12.934 0.297 1.00 81.31 187 ILE A N 1
ATOM 1440 C CA . ILE A 1 187 ? -2.257 -12.746 0.672 1.00 81.31 187 ILE A CA 1
ATOM 1441 C C . ILE A 1 187 ? -2.897 -14.099 1.000 1.00 81.31 187 ILE A C 1
ATOM 1443 O O . ILE A 1 187 ? -3.520 -14.242 2.041 1.00 81.31 187 ILE A O 1
ATOM 1447 N N . TYR A 1 188 ? -2.690 -15.129 0.181 1.00 82.75 188 TYR A N 1
ATOM 1448 C CA . TYR A 1 188 ? -3.266 -16.447 0.468 1.00 82.75 188 TYR A CA 1
ATOM 1449 C C . TYR A 1 188 ? -2.712 -17.074 1.762 1.00 82.75 188 TYR A C 1
ATOM 1451 O O . TYR A 1 188 ? -3.453 -17.646 2.570 1.00 82.75 188 TYR A O 1
ATOM 1459 N N . LEU A 1 189 ? -1.398 -16.957 1.986 1.00 82.06 189 LEU A N 1
ATOM 1460 C CA . LEU A 1 189 ? -0.754 -17.507 3.178 1.00 82.06 189 LEU A CA 1
ATOM 1461 C C . LEU A 1 189 ? -1.142 -16.751 4.453 1.00 82.06 189 LEU A C 1
ATOM 1463 O O . LEU A 1 189 ? -1.147 -17.373 5.522 1.00 82.06 189 LEU A O 1
ATOM 1467 N N . ILE A 1 190 ? -1.451 -15.449 4.381 1.00 85.31 190 ILE A N 1
ATOM 1468 C CA . ILE A 1 190 ? -1.804 -14.664 5.574 1.00 85.31 190 ILE A CA 1
ATOM 1469 C C . ILE A 1 190 ? -3.068 -15.197 6.242 1.00 85.31 190 ILE A C 1
ATOM 1471 O O . ILE A 1 190 ? -3.095 -15.302 7.472 1.00 85.31 190 ILE A O 1
ATOM 1475 N N . ASP A 1 191 ? -4.033 -15.625 5.430 1.00 82.81 191 ASP A N 1
ATOM 1476 C CA . ASP A 1 191 ? -5.316 -16.154 5.884 1.00 82.81 191 ASP A CA 1
ATOM 1477 C C . ASP A 1 191 ? -5.180 -17.575 6.454 1.00 82.81 191 ASP A C 1
ATOM 1479 O O . ASP A 1 191 ? -5.892 -17.939 7.387 1.00 82.81 191 ASP A O 1
ATOM 1483 N N . HIS A 1 192 ? -4.218 -18.365 5.962 1.00 81.81 192 HIS A N 1
ATOM 1484 C CA . HIS A 1 192 ? -4.014 -19.753 6.402 1.00 81.81 192 HIS A CA 1
ATOM 1485 C C . HIS A 1 192 ? -3.063 -19.894 7.601 1.00 81.81 192 HIS A C 1
ATOM 1487 O O . HIS A 1 192 ? -3.301 -20.692 8.508 1.00 81.81 192 HIS A O 1
ATOM 1493 N N . VAL A 1 193 ? -1.947 -19.159 7.608 1.00 81.44 193 VAL A N 1
ATOM 1494 C CA . VAL A 1 193 ? -0.838 -19.355 8.566 1.00 81.44 193 VAL A CA 1
ATOM 1495 C C . VAL A 1 193 ? -0.842 -18.289 9.669 1.00 81.44 193 VAL A C 1
ATOM 1497 O O . VAL A 1 193 ? -0.328 -18.518 10.772 1.00 81.44 193 VAL A O 1
ATOM 1500 N N . GLY A 1 194 ? -1.454 -17.135 9.399 1.00 79.38 194 GLY A N 1
ATOM 1501 C CA . GLY A 1 194 ? -1.516 -15.991 10.298 1.00 79.38 194 GLY A CA 1
ATOM 1502 C C . GLY A 1 194 ? -0.292 -15.074 10.196 1.00 79.38 194 GLY A C 1
ATOM 1503 O O . GLY A 1 194 ? 0.867 -15.505 10.198 1.00 79.38 194 GLY A O 1
ATOM 1504 N N . TRP A 1 195 ? -0.552 -13.766 10.191 1.00 76.94 195 TRP A N 1
ATOM 1505 C CA . TRP A 1 195 ? 0.436 -12.711 9.927 1.00 76.94 195 TRP A CA 1
ATOM 1506 C C . TRP A 1 195 ? 1.680 -12.737 10.838 1.00 76.94 195 TRP A C 1
ATOM 1508 O O . TRP A 1 195 ? 2.792 -12.473 10.386 1.00 76.94 195 TRP A O 1
ATOM 1518 N N . LYS A 1 196 ? 1.537 -13.115 12.119 1.00 77.56 196 LYS A N 1
ATOM 1519 C CA . LYS A 1 196 ? 2.659 -13.151 13.086 1.00 77.56 196 LYS A CA 1
ATOM 1520 C C . LYS A 1 196 ? 3.679 -14.256 12.802 1.00 77.56 196 LYS A C 1
ATOM 1522 O O . LYS A 1 196 ? 4.840 -14.144 13.200 1.00 77.56 196 LYS A O 1
ATOM 1527 N N . LYS A 1 197 ? 3.250 -15.372 12.207 1.00 74.25 197 LYS A N 1
ATOM 1528 C CA . LYS A 1 197 ? 4.150 -16.482 11.855 1.00 74.25 197 LYS A CA 1
ATOM 1529 C C . LYS A 1 197 ? 4.903 -16.156 10.565 1.00 74.25 197 LYS A C 1
ATOM 1531 O O . LYS A 1 197 ? 6.119 -16.308 10.546 1.00 74.25 197 LYS A O 1
ATOM 1536 N N . LEU A 1 198 ? 4.204 -15.589 9.581 1.00 74.62 198 LEU A N 1
ATOM 1537 C CA . LEU A 1 198 ? 4.786 -15.099 8.326 1.00 74.62 198 LEU A CA 1
ATOM 1538 C C . LEU A 1 198 ? 5.833 -14.002 8.529 1.00 74.62 198 LEU A C 1
ATOM 1540 O O . LEU A 1 198 ? 6.915 -14.061 7.949 1.00 74.62 198 LEU A O 1
ATOM 1544 N N . ALA A 1 199 ? 5.555 -13.028 9.401 1.00 72.69 199 ALA A N 1
ATOM 1545 C CA . ALA A 1 199 ? 6.524 -11.978 9.706 1.00 72.69 199 ALA A CA 1
ATOM 1546 C C . ALA A 1 199 ? 7.839 -12.561 10.260 1.00 72.69 199 ALA A C 1
ATOM 1548 O O . ALA A 1 199 ? 8.924 -12.159 9.849 1.00 72.69 199 ALA A O 1
ATOM 1549 N N . ARG A 1 200 ? 7.751 -13.565 11.147 1.00 74.75 200 ARG A N 1
ATOM 1550 C CA . ARG A 1 200 ? 8.929 -14.232 11.722 1.00 74.75 200 ARG A CA 1
ATOM 1551 C C . ARG A 1 200 ? 9.692 -15.076 10.699 1.00 74.75 200 ARG A C 1
ATOM 1553 O O . ARG A 1 200 ? 10.915 -15.048 10.726 1.00 74.75 200 ARG A O 1
ATOM 1560 N N . SER A 1 201 ? 9.011 -15.774 9.787 1.00 76.00 201 SER A N 1
ATOM 1561 C CA . SER A 1 201 ? 9.686 -16.551 8.735 1.00 76.00 201 SER A CA 1
ATOM 1562 C C . SER A 1 201 ? 10.397 -15.661 7.712 1.00 76.00 201 SER A C 1
ATOM 1564 O O . SER A 1 201 ? 11.491 -16.006 7.273 1.00 76.00 201 SER A O 1
ATOM 1566 N N . SER A 1 202 ? 9.824 -14.500 7.372 1.00 73.81 202 SER A N 1
ATOM 1567 C CA . SER A 1 202 ? 10.462 -13.520 6.479 1.00 73.81 202 SER A CA 1
ATOM 1568 C C . SER A 1 202 ? 11.753 -12.947 7.081 1.00 73.81 202 SER A C 1
ATOM 1570 O O . SER A 1 202 ? 12.785 -12.914 6.410 1.00 73.81 202 SER A O 1
ATOM 1572 N N . LEU A 1 203 ? 11.734 -12.599 8.374 1.00 69.12 203 LEU A N 1
ATOM 1573 C CA . LEU A 1 203 ? 12.923 -12.157 9.115 1.00 69.12 203 LEU A CA 1
ATOM 1574 C C . LEU A 1 203 ? 14.037 -13.221 9.124 1.00 69.12 203 LEU A C 1
ATOM 1576 O O . LEU A 1 203 ? 15.210 -12.880 8.983 1.00 69.12 203 LEU A O 1
ATOM 1580 N N . SER A 1 204 ? 13.688 -14.506 9.247 1.00 72.31 204 SER A N 1
ATOM 1581 C CA . SER A 1 204 ? 14.661 -15.605 9.179 1.00 72.31 204 SER A CA 1
ATOM 1582 C C . SER A 1 204 ? 15.252 -15.797 7.777 1.00 72.31 204 SER A C 1
ATOM 1584 O O . SER A 1 204 ? 16.449 -16.053 7.655 1.00 72.31 204 SER A O 1
ATOM 1586 N N . GLY A 1 205 ? 14.443 -15.638 6.723 1.00 67.81 205 GLY A N 1
ATOM 1587 C CA . GLY A 1 205 ? 14.899 -15.744 5.332 1.00 67.81 205 GLY A CA 1
ATOM 1588 C C . GLY A 1 205 ? 15.858 -14.621 4.924 1.00 67.81 205 GLY A C 1
ATOM 1589 O O . GLY A 1 205 ? 16.900 -14.890 4.328 1.00 67.81 205 GLY A O 1
ATOM 1590 N N . ALA A 1 206 ? 15.559 -13.377 5.316 1.00 62.62 206 ALA A N 1
ATOM 1591 C CA . ALA A 1 206 ? 16.434 -12.228 5.059 1.00 62.62 206 ALA A CA 1
ATOM 1592 C C . ALA A 1 206 ? 17.793 -12.359 5.770 1.00 62.62 206 ALA A C 1
ATOM 1594 O O . ALA A 1 206 ? 18.820 -11.973 5.218 1.00 62.62 206 ALA A O 1
ATOM 1595 N N . GLY A 1 207 ? 17.808 -12.955 6.968 1.00 62.75 207 GLY A N 1
ATOM 1596 C CA . GLY A 1 207 ? 19.047 -13.278 7.673 1.00 62.75 207 GLY A CA 1
ATOM 1597 C C . GLY A 1 207 ? 19.903 -14.290 6.911 1.00 62.75 207 GLY A C 1
ATOM 1598 O O . GLY A 1 207 ? 21.095 -14.068 6.748 1.00 62.75 207 GLY A O 1
ATOM 1599 N N . TYR A 1 208 ? 19.304 -15.364 6.388 1.00 63.44 208 TYR A N 1
ATOM 1600 C CA . TYR A 1 208 ? 20.040 -16.412 5.669 1.00 63.44 208 TYR A CA 1
ATOM 1601 C C . TYR A 1 208 ? 20.664 -15.911 4.356 1.00 63.44 208 TYR A C 1
ATOM 1603 O O . TYR A 1 208 ? 21.797 -16.262 4.042 1.00 63.44 208 TYR A O 1
ATOM 1611 N N . SER A 1 209 ? 19.965 -15.032 3.628 1.00 60.75 209 SER A N 1
ATOM 1612 C CA . SER A 1 209 ? 20.471 -14.436 2.383 1.00 60.75 209 SER A CA 1
ATOM 1613 C C . SER A 1 209 ? 21.658 -13.489 2.584 1.00 60.75 209 SER A C 1
ATOM 1615 O O . SER A 1 209 ? 22.360 -13.215 1.622 1.00 60.75 209 SER A O 1
ATOM 1617 N N . HIS A 1 210 ? 21.866 -12.961 3.793 1.00 53.78 210 HIS A N 1
ATOM 1618 C CA . HIS A 1 210 ? 22.971 -12.046 4.096 1.00 53.78 210 HIS A CA 1
ATOM 1619 C C . HIS A 1 210 ? 24.277 -12.771 4.467 1.00 53.78 210 HIS A C 1
ATOM 1621 O O . HIS A 1 210 ? 25.325 -12.130 4.535 1.00 53.78 210 HIS A O 1
ATOM 1627 N N . TYR A 1 211 ? 24.205 -14.078 4.743 1.00 48.59 211 TYR A N 1
ATOM 1628 C CA . TYR A 1 211 ? 25.344 -14.929 5.113 1.00 48.59 211 TYR A CA 1
ATOM 1629 C C . TYR A 1 211 ? 25.900 -15.764 3.943 1.00 48.59 211 TYR A C 1
ATOM 1631 O O . TYR A 1 211 ? 26.894 -16.466 4.136 1.00 48.59 211 TYR A O 1
ATOM 1639 N N . LEU A 1 212 ? 25.275 -15.694 2.763 1.00 42.31 212 LEU A N 1
ATOM 1640 C CA . LEU A 1 212 ? 25.709 -16.309 1.501 1.00 42.31 212 LEU A CA 1
ATOM 1641 C C . LEU A 1 212 ? 26.251 -15.233 0.557 1.00 42.31 212 LEU A C 1
ATOM 1643 O O . LEU A 1 212 ? 27.253 -15.529 -0.127 1.00 42.31 212 LEU A O 1
#